Protein AF-A0A9D4RWM7-F1 (afdb_monomer_lite)

pLDDT: mean 70.37, std 20.48, range [33.53, 96.56]

Foldseek 3Di:
DDDDDDDDDDDDPPPVVVVVVVVVVVVVPPPDDDDDDPDDVPPCPVVVVVVVVVVVVVVVVVVVVVVVVPDDPDDDDDDDDDDDPPPPPPPPPPPPDDPDVPPQWDWDWDQDPVQRWIWIWIDPDPAAIEIETEHDDPVLSVQCVDPVSVVVVVVVVVVQPVVWAWDPDCVVDDPVSVVVSHPPDRHHYTYTYGDD

Organism: Dreissena polymorpha (NCBI:txid45954)

Secondary structure (DSSP, 8-state):
--------------THHHHHHHHHHHHGGG-----S--S-TTTHHHHHHHHHHHHHHHHHHHHHHHHTT-------------------------------TT---EEEEEEETTTTEEEEEEESSSSEEEEEEEEPPHHHHHHTTSHHHHHHHHHHHHHHGGGPEEES-GGGS-HHHHHHH---TTSEEEEEEE--

Structure (mmCIF, N/CA/C/O backbone):
data_AF-A0A9D4RWM7-F1
#
_entry.id   AF-A0A9D4RWM7-F1
#
loop_
_atom_site.group_PDB
_atom_site.id
_atom_site.type_symbol
_atom_site.label_atom_id
_atom_site.label_alt_id
_atom_site.label_comp_id
_atom_site.label_asym_id
_atom_site.label_entity_id
_atom_site.label_seq_id
_atom_site.pdbx_PDB_ins_code
_atom_site.Cartn_x
_atom_site.Cartn_y
_atom_site.Cartn_z
_atom_site.occupancy
_atom_site.B_iso_or_equiv
_atom_site.auth_seq_id
_atom_site.auth_comp_id
_atom_site.auth_asym_id
_atom_site.auth_atom_id
_atom_site.pdbx_PDB_model_num
ATOM 1 N N . MET A 1 1 ? 37.045 48.382 33.166 1.00 41.88 1 MET A N 1
ATOM 2 C CA . MET A 1 1 ? 36.429 49.698 32.905 1.00 41.88 1 MET A CA 1
ATOM 3 C C . MET A 1 1 ? 35.966 49.693 31.457 1.00 41.88 1 MET A C 1
ATOM 5 O O . MET A 1 1 ? 36.820 49.734 30.588 1.00 41.88 1 MET A O 1
ATOM 9 N N . LEU A 1 2 ? 34.666 49.481 31.231 1.00 33.81 2 LEU A N 1
ATOM 10 C CA . LEU A 1 2 ? 33.840 49.939 30.100 1.00 33.81 2 LEU A CA 1
ATOM 11 C C . LEU A 1 2 ? 32.552 49.107 30.082 1.00 33.81 2 LEU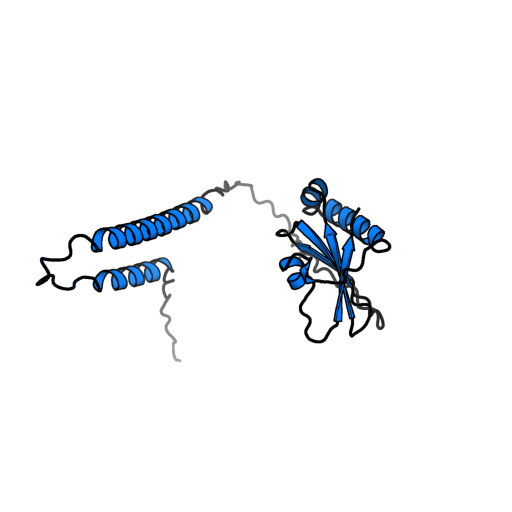 A C 1
ATOM 13 O O . LEU A 1 2 ? 32.573 47.885 29.969 1.00 33.81 2 LEU A O 1
ATOM 17 N N . CYS A 1 3 ? 31.454 49.822 30.305 1.00 37.38 3 CYS A N 1
ATOM 18 C CA . CYS A 1 3 ? 30.082 49.351 30.360 1.00 37.38 3 CYS A CA 1
ATOM 19 C C . CYS A 1 3 ? 29.577 48.959 28.969 1.00 37.38 3 CYS A C 1
ATOM 21 O O . CYS A 1 3 ? 29.880 49.650 27.998 1.00 37.38 3 CYS A O 1
ATOM 23 N N . TRP A 1 4 ? 28.707 47.950 28.893 1.00 33.53 4 TRP A N 1
ATOM 24 C CA . TRP A 1 4 ? 27.801 47.788 27.756 1.00 33.53 4 TRP A CA 1
ATOM 25 C C . TRP A 1 4 ? 26.359 47.945 28.243 1.00 33.53 4 TRP A C 1
ATOM 27 O O . TRP A 1 4 ? 25.884 47.202 29.101 1.00 33.53 4 TRP A O 1
ATOM 37 N N . HIS A 1 5 ? 25.701 48.984 27.730 1.00 40.03 5 HIS A N 1
ATOM 38 C CA . HIS A 1 5 ? 24.287 49.285 27.912 1.00 40.03 5 HIS A CA 1
ATOM 39 C C . HIS A 1 5 ? 23.386 48.253 27.223 1.00 40.03 5 HIS A C 1
ATOM 41 O O . HIS A 1 5 ? 23.705 47.758 26.145 1.00 40.03 5 HIS A O 1
ATOM 47 N N . GLY A 1 6 ? 22.227 47.988 27.831 1.00 39.69 6 GLY A N 1
ATOM 48 C CA . GLY A 1 6 ? 21.116 47.304 27.171 1.00 39.69 6 GLY A CA 1
ATOM 49 C C . GLY A 1 6 ? 20.396 48.176 26.133 1.00 39.69 6 GLY A C 1
ATOM 50 O O . GLY A 1 6 ? 20.891 49.245 25.782 1.00 39.69 6 GLY A O 1
ATOM 51 N N . ILE A 1 7 ? 19.195 47.702 25.745 1.00 44.94 7 ILE A N 1
ATOM 52 C CA . ILE A 1 7 ? 18.134 48.264 24.860 1.00 44.94 7 ILE A CA 1
ATOM 53 C C . ILE A 1 7 ? 17.932 47.393 23.586 1.00 44.94 7 ILE A C 1
ATOM 55 O O . ILE A 1 7 ? 18.913 47.049 22.934 1.00 44.94 7 ILE A O 1
ATOM 59 N N . PRO A 1 8 ? 16.692 47.094 23.128 1.00 48.22 8 PRO A N 1
ATOM 60 C CA . PRO A 1 8 ? 15.532 46.544 23.835 1.00 48.22 8 PRO A CA 1
ATOM 61 C C . PRO A 1 8 ? 14.845 45.418 23.002 1.00 48.22 8 PRO A C 1
ATOM 63 O O . PRO A 1 8 ? 15.295 45.016 21.928 1.00 48.22 8 PRO A O 1
ATOM 66 N N . ALA A 1 9 ? 13.695 44.945 23.481 1.00 47.97 9 ALA A N 1
ATOM 67 C CA . ALA A 1 9 ? 12.765 44.081 22.759 1.00 47.97 9 ALA A CA 1
ATOM 68 C C . ALA A 1 9 ? 12.421 44.591 21.341 1.00 47.97 9 ALA A C 1
ATOM 70 O O . ALA A 1 9 ? 12.077 45.761 21.159 1.00 47.97 9 ALA A O 1
ATOM 71 N N . ARG A 1 10 ? 12.436 43.697 20.341 1.00 41.72 10 ARG A N 1
ATOM 72 C CA . ARG A 1 10 ? 11.776 43.936 19.050 1.00 41.72 10 ARG A CA 1
ATOM 73 C C . ARG A 1 10 ? 10.483 43.144 18.962 1.00 41.72 10 ARG A C 1
ATOM 75 O O . ARG A 1 10 ? 10.444 41.934 19.153 1.00 41.72 10 ARG A O 1
ATOM 82 N N . HIS A 1 11 ? 9.445 43.917 18.677 1.00 43.75 11 HIS A N 1
ATOM 83 C CA . HIS A 1 11 ? 8.067 43.543 18.446 1.00 43.75 11 HIS A CA 1
ATOM 84 C C . HIS A 1 11 ? 7.924 42.348 17.499 1.00 43.75 11 HIS A C 1
ATOM 86 O O . HIS A 1 11 ? 8.428 42.355 16.377 1.00 43.75 11 HIS A O 1
ATOM 92 N N . SER A 1 12 ? 7.166 41.355 17.960 1.00 42.47 12 SER A N 1
ATOM 93 C CA . SER A 1 12 ? 6.549 40.340 17.115 1.00 42.47 12 SER A CA 1
ATOM 94 C C . SER A 1 12 ? 5.575 41.042 16.167 1.00 42.47 12 SER A C 1
ATOM 96 O O . SER A 1 12 ? 4.519 41.523 16.580 1.00 42.47 12 SER A O 1
ATOM 98 N N . VAL A 1 13 ? 5.974 41.165 14.903 1.00 48.75 13 VAL A N 1
ATOM 99 C CA . VAL A 1 13 ? 5.088 41.585 13.818 1.00 48.75 13 VAL A CA 1
ATOM 100 C C . VAL A 1 13 ? 4.113 40.435 13.598 1.00 48.75 13 VAL A C 1
ATOM 102 O O . VAL A 1 13 ? 4.510 39.355 13.158 1.00 48.75 13 VAL A O 1
ATOM 105 N N . ARG A 1 14 ? 2.844 40.634 13.965 1.00 48.88 14 ARG A N 1
ATOM 106 C CA . ARG A 1 14 ? 1.796 39.642 13.719 1.00 48.88 14 ARG A CA 1
ATOM 107 C C . ARG A 1 14 ? 1.595 39.513 12.211 1.00 48.88 14 ARG A C 1
ATOM 109 O O . ARG A 1 14 ? 1.454 40.506 11.504 1.00 48.88 14 ARG A O 1
ATOM 116 N N . HIS A 1 15 ? 1.529 38.275 11.725 1.00 47.50 15 HIS A N 1
ATOM 117 C CA . HIS A 1 15 ? 1.247 37.946 10.322 1.00 47.50 15 HIS A CA 1
ATOM 118 C C . HIS A 1 15 ? -0.037 38.591 9.762 1.00 47.50 15 HIS A C 1
ATOM 120 O O . HIS A 1 15 ? -0.170 38.717 8.548 1.00 47.50 15 HIS A O 1
ATOM 126 N N . SER A 1 16 ? -0.950 39.053 10.621 1.00 47.78 16 SER A N 1
ATOM 127 C CA . SER A 1 16 ? -2.168 39.767 10.231 1.00 47.78 16 SER A CA 1
ATOM 128 C C . SER A 1 16 ? -1.913 41.105 9.526 1.00 47.78 16 SER A C 1
ATOM 130 O O . SER A 1 16 ? -2.701 41.483 8.661 1.00 47.78 16 SER A O 1
ATOM 132 N N . ASP A 1 17 ? -0.810 41.798 9.823 1.00 47.50 17 ASP A N 1
ATOM 133 C CA . ASP A 1 17 ? -0.562 43.140 9.271 1.00 47.50 17 ASP A CA 1
ATOM 134 C C . ASP A 1 17 ? -0.006 43.093 7.835 1.00 47.50 17 ASP A C 1
ATOM 136 O O . ASP A 1 17 ? -0.231 44.005 7.039 1.00 47.50 17 ASP A O 1
ATOM 140 N N . LEU A 1 18 ? 0.652 41.989 7.456 1.00 53.84 18 LEU A N 1
ATOM 141 C CA . LEU A 1 18 ? 1.158 41.772 6.094 1.00 53.84 18 LEU A CA 1
ATOM 142 C C . LEU A 1 18 ? 0.036 41.471 5.088 1.00 53.84 18 LEU A C 1
ATOM 144 O O . LEU A 1 18 ? 0.123 41.881 3.930 1.00 53.84 18 LEU A O 1
ATOM 148 N N . VAL A 1 19 ? -1.040 40.809 5.525 1.00 54.38 19 VAL A N 1
ATOM 149 C CA . VAL A 1 19 ? -2.178 40.468 4.652 1.00 54.38 19 VAL A CA 1
ATOM 150 C C . VAL A 1 19 ? -3.010 41.711 4.318 1.00 54.38 19 VAL A C 1
ATOM 152 O O . VAL A 1 19 ? -3.427 41.881 3.170 1.00 54.38 19 VAL A O 1
ATOM 155 N N . LEU A 1 20 ? -3.181 42.636 5.272 1.00 52.69 20 LEU A N 1
ATOM 156 C CA . LEU A 1 20 ? -3.899 43.892 5.023 1.00 52.69 20 LEU A CA 1
ATOM 157 C C . LEU A 1 20 ? -3.151 44.808 4.037 1.00 52.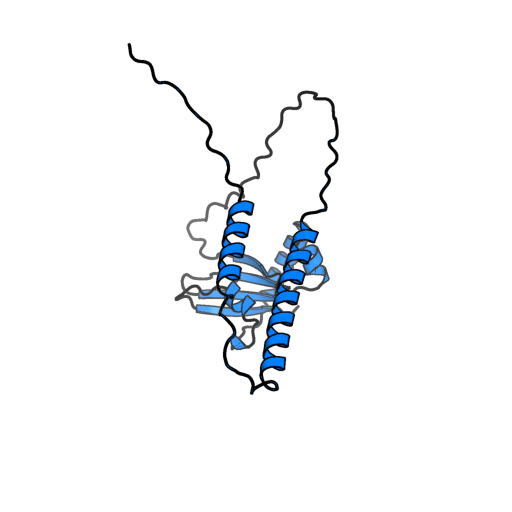69 20 LEU A C 1
ATOM 159 O O . LEU A 1 20 ? -3.778 45.471 3.209 1.00 52.69 20 LEU A O 1
ATOM 163 N N . TYR A 1 21 ? -1.815 44.816 4.084 1.00 51.59 21 TYR A N 1
ATOM 164 C CA . TYR A 1 21 ? -0.997 45.654 3.201 1.00 51.59 21 TYR A CA 1
ATOM 165 C C . TYR A 1 21 ? -1.006 45.165 1.743 1.00 51.59 21 TYR A C 1
ATOM 167 O O . TYR A 1 21 ? -0.971 45.977 0.814 1.00 51.59 21 TYR A O 1
ATOM 175 N N . ALA A 1 22 ? -1.113 43.850 1.522 1.00 53.91 22 ALA A N 1
ATOM 176 C CA . ALA A 1 22 ? -1.255 43.281 0.182 1.00 53.91 22 ALA A CA 1
ATOM 177 C C . ALA A 1 22 ? -2.634 43.592 -0.433 1.00 53.91 22 ALA A C 1
ATOM 179 O O . ALA A 1 22 ? -2.716 43.946 -1.610 1.00 53.91 22 ALA A O 1
ATOM 180 N N . TYR A 1 23 ? -3.704 43.557 0.370 1.00 49.59 23 TYR A N 1
ATOM 181 C CA . TYR A 1 23 ? -5.066 43.854 -0.095 1.00 49.59 23 TYR A CA 1
ATOM 182 C C . TYR A 1 23 ? -5.245 45.313 -0.547 1.00 49.59 23 TYR A C 1
ATOM 184 O O . TYR A 1 23 ? -5.891 45.574 -1.564 1.00 49.59 23 TYR A O 1
ATOM 192 N N . PHE A 1 24 ? -4.623 46.272 0.146 1.00 50.31 24 PHE A N 1
ATOM 193 C CA . PHE A 1 24 ? -4.737 47.690 -0.217 1.00 50.31 24 PHE A CA 1
ATOM 194 C C . PHE A 1 24 ? -4.020 48.054 -1.527 1.00 50.31 24 PHE A C 1
ATOM 196 O O . PHE A 1 24 ? -4.441 48.988 -2.210 1.00 50.31 24 PHE A O 1
ATOM 203 N N . ARG A 1 25 ? -2.978 47.313 -1.937 1.00 49.59 25 ARG A N 1
ATOM 204 C CA . ARG A 1 25 ? -2.305 47.574 -3.222 1.00 49.59 25 ARG A CA 1
ATOM 205 C C . ARG A 1 25 ? -3.089 47.083 -4.438 1.00 49.59 25 ARG A C 1
ATOM 207 O O . ARG A 1 25 ? -2.993 47.722 -5.482 1.00 49.59 25 ARG A O 1
ATOM 214 N N . VAL A 1 26 ? -3.880 46.016 -4.317 1.00 51.59 26 VAL A N 1
ATOM 215 C CA . VAL A 1 26 ? -4.673 45.487 -5.446 1.00 51.59 26 VAL A CA 1
ATOM 216 C C . VAL A 1 26 ? -5.872 46.392 -5.764 1.00 51.59 26 VAL A C 1
ATOM 218 O O . VAL A 1 26 ? -6.214 46.584 -6.931 1.00 51.59 26 VAL A O 1
ATOM 221 N N . LEU A 1 27 ? -6.452 47.047 -4.753 1.00 48.44 27 LEU A N 1
ATOM 222 C CA . LEU A 1 27 ? -7.586 47.961 -4.942 1.00 48.44 27 LEU A CA 1
ATOM 223 C C . LEU A 1 27 ? -7.203 49.324 -5.553 1.00 48.44 27 LEU A C 1
ATOM 225 O O . LEU A 1 27 ? -8.068 50.006 -6.094 1.00 48.44 27 LEU A O 1
ATOM 229 N N . SER A 1 28 ? -5.923 49.713 -5.540 1.00 46.59 28 SER A N 1
ATOM 230 C CA . SER A 1 28 ? -5.476 51.014 -6.074 1.00 46.59 28 SER A CA 1
ATOM 231 C C . SER A 1 28 ? -5.248 51.026 -7.600 1.00 46.59 28 SER A C 1
ATOM 233 O O . SER A 1 28 ? -5.071 52.084 -8.198 1.00 46.59 28 SER A O 1
ATOM 235 N N . TRP A 1 29 ? -5.288 49.866 -8.268 1.00 46.72 29 TRP A N 1
ATOM 236 C CA . TRP A 1 29 ? -5.075 49.767 -9.724 1.00 46.72 29 TRP A CA 1
ATOM 237 C C . TRP A 1 29 ? -6.340 49.928 -10.586 1.00 46.72 29 TRP A C 1
ATOM 239 O O . TRP A 1 29 ? -6.236 49.949 -11.808 1.00 46.72 29 TRP A O 1
ATOM 249 N N . HIS A 1 30 ? -7.527 50.082 -9.988 1.00 48.28 30 HIS A N 1
ATOM 250 C CA . HIS A 1 30 ? -8.797 50.129 -10.734 1.00 48.28 30 HIS A CA 1
ATOM 251 C C . HIS A 1 30 ? -9.364 51.536 -10.986 1.00 48.28 30 HIS A C 1
ATOM 253 O O . HIS A 1 30 ? -10.459 51.672 -11.528 1.00 48.28 30 HIS A O 1
ATOM 259 N N . SER A 1 31 ? -8.617 52.598 -10.683 1.00 49.44 31 SER A N 1
ATOM 260 C CA . SER A 1 31 ? -9.042 53.975 -10.970 1.00 49.44 31 SER A CA 1
ATOM 261 C C . SER A 1 31 ? -8.545 54.445 -12.342 1.00 49.44 31 SER A C 1
ATOM 263 O O . SER A 1 31 ? -7.768 55.393 -12.440 1.00 49.44 31 SER A O 1
ATOM 265 N N . ILE A 1 32 ? -8.979 53.777 -13.416 1.00 52.44 32 ILE A N 1
ATOM 266 C CA . ILE A 1 32 ? -8.817 54.292 -14.784 1.00 52.44 32 ILE A CA 1
ATOM 267 C C . ILE A 1 32 ? -9.949 55.304 -15.035 1.00 52.44 32 ILE A C 1
ATOM 269 O O . ILE A 1 32 ? -11.120 54.955 -14.869 1.00 52.44 32 ILE A O 1
ATOM 273 N N . PRO A 1 33 ? -9.652 56.561 -15.412 1.00 50.88 33 PRO A N 1
ATOM 274 C CA . PRO A 1 33 ? -10.682 57.561 -15.652 1.00 50.88 33 PRO A CA 1
ATOM 275 C C . PRO A 1 33 ? -11.535 57.190 -16.871 1.00 50.88 33 PRO A C 1
ATOM 277 O O . PRO A 1 33 ? -11.062 57.125 -18.004 1.00 50.88 33 PRO A O 1
ATOM 280 N N . ILE A 1 34 ? -12.826 56.991 -16.612 1.00 54.44 34 ILE A N 1
ATOM 281 C CA . ILE A 1 34 ? -13.877 56.752 -17.599 1.00 54.44 34 ILE A CA 1
ATOM 282 C C . ILE A 1 34 ? -14.104 58.044 -18.389 1.00 54.44 34 ILE A C 1
ATOM 284 O O . ILE A 1 34 ? -14.873 58.914 -17.980 1.00 54.44 34 ILE A O 1
ATOM 288 N N . ARG A 1 35 ? -13.451 58.181 -19.543 1.00 54.41 35 ARG A N 1
ATOM 289 C CA . ARG A 1 35 ? -13.952 59.012 -20.644 1.00 54.41 35 ARG A CA 1
ATOM 290 C C . ARG A 1 35 ? -13.734 58.268 -21.953 1.00 54.41 35 ARG A C 1
ATOM 292 O O . ARG A 1 35 ? -12.620 57.871 -22.254 1.00 54.41 35 ARG A O 1
ATOM 299 N N . HIS A 1 36 ? -14.824 58.155 -22.711 1.00 52.62 36 HIS A N 1
ATOM 300 C CA . HIS A 1 36 ? -14.973 57.503 -24.016 1.00 52.62 36 HIS A CA 1
ATOM 301 C C . HIS A 1 36 ? -15.132 55.980 -24.016 1.00 52.62 36 HIS A C 1
ATOM 303 O O . HIS A 1 36 ? -14.177 55.256 -24.244 1.00 52.62 36 HIS A O 1
ATOM 309 N N . ALA A 1 37 ? -16.381 55.519 -23.888 1.00 47.22 37 ALA A N 1
ATOM 310 C CA . ALA A 1 37 ? -16.933 54.466 -24.754 1.00 47.22 37 ALA A CA 1
ATOM 311 C C . ALA A 1 37 ? -18.437 54.279 -24.481 1.00 47.22 37 ALA A C 1
ATOM 313 O O . ALA A 1 37 ? -18.875 53.308 -23.870 1.00 47.22 37 ALA A O 1
ATOM 314 N N . VAL A 1 38 ? -19.258 55.224 -24.950 1.00 56.72 38 VAL A N 1
ATOM 315 C CA . VAL A 1 38 ? -20.698 54.990 -25.143 1.00 56.72 38 VAL A CA 1
ATOM 316 C C . VAL A 1 38 ? -20.850 54.217 -26.451 1.00 56.72 38 VAL A C 1
ATOM 318 O O . VAL A 1 38 ? -20.958 54.827 -27.510 1.00 56.72 38 VAL A O 1
ATOM 321 N N . ARG A 1 39 ? -20.744 52.888 -26.374 1.00 56.03 39 ARG A N 1
ATOM 322 C CA . ARG A 1 39 ? -21.236 51.861 -27.320 1.00 56.03 39 ARG A CA 1
ATOM 323 C C . ARG A 1 39 ? -20.457 50.590 -27.031 1.00 56.03 39 ARG A C 1
ATOM 325 O O . ARG A 1 39 ? -19.361 50.469 -27.539 1.00 56.03 39 ARG A O 1
ATOM 332 N N . HIS A 1 40 ? -20.984 49.715 -26.182 1.00 50.12 40 HIS A N 1
ATOM 333 C CA . HIS A 1 40 ? -20.737 48.260 -26.145 1.00 50.12 40 HIS A CA 1
ATOM 334 C C . HIS A 1 40 ? -21.436 47.692 -24.893 1.00 50.12 40 HIS A C 1
ATOM 336 O O . HIS A 1 40 ? -20.834 47.003 -24.089 1.00 50.12 40 HIS A O 1
ATOM 342 N N . SER A 1 41 ? -22.711 48.017 -24.660 1.00 49.81 41 SER A N 1
ATOM 343 C CA . SER A 1 41 ? -23.421 47.676 -23.412 1.00 49.81 41 SER A CA 1
ATOM 344 C C . SER A 1 41 ? -23.888 46.217 -23.295 1.00 49.81 41 SER A C 1
ATOM 346 O O . SER A 1 41 ? -24.456 45.865 -22.270 1.00 49.81 41 SER A O 1
ATOM 348 N N . GLU A 1 42 ? -23.640 45.358 -24.287 1.00 54.09 42 GLU A N 1
ATOM 349 C CA . GLU A 1 42 ? -24.160 43.976 -24.287 1.00 54.09 42 GLU A CA 1
ATOM 350 C C . GLU A 1 42 ? -23.095 42.898 -24.032 1.00 54.09 42 GLU A C 1
ATOM 352 O O . GLU A 1 42 ? -23.439 41.782 -23.668 1.00 54.09 42 GLU A O 1
ATOM 357 N N . LEU A 1 43 ? -21.799 43.224 -24.126 1.00 54.75 43 LEU A N 1
ATOM 358 C CA . LEU A 1 43 ? -20.708 42.258 -23.896 1.00 54.75 43 LEU A CA 1
ATOM 359 C C . LEU A 1 43 ? -20.098 42.327 -22.490 1.00 54.75 43 LEU A C 1
ATOM 361 O O . LEU A 1 43 ? -19.399 41.406 -22.079 1.00 54.75 43 LEU A O 1
ATOM 365 N N . PHE A 1 44 ? -20.365 43.387 -21.723 1.00 52.84 44 PHE A N 1
ATOM 366 C CA . PHE A 1 44 ? -19.795 43.528 -20.378 1.00 52.84 44 PHE A CA 1
ATOM 367 C C . PHE A 1 44 ? -20.577 42.776 -19.293 1.00 52.84 44 PHE A C 1
ATOM 369 O O . PHE A 1 44 ? -19.998 42.460 -18.258 1.00 52.84 44 PHE A O 1
ATOM 376 N N . GLY A 1 45 ? -21.854 42.441 -19.514 1.00 54.31 45 GLY A N 1
ATOM 377 C CA . GLY A 1 45 ? -22.689 41.768 -18.507 1.00 54.31 45 GLY A CA 1
ATOM 378 C C . GLY A 1 45 ? -22.145 40.404 -18.061 1.00 54.31 45 GLY A C 1
ATOM 379 O O . GLY A 1 45 ? -22.161 40.091 -16.871 1.00 54.31 45 GLY A O 1
ATOM 380 N N . GLU A 1 46 ? -21.584 39.632 -18.993 1.00 54.53 46 GLU A N 1
ATOM 381 C CA . GLU A 1 46 ? -21.032 38.299 -18.713 1.00 54.53 46 GLU A CA 1
ATOM 382 C C . GLU A 1 46 ? -19.752 38.370 -17.861 1.00 54.53 46 GLU A C 1
ATOM 384 O O . GLU A 1 46 ? -19.572 37.592 -16.922 1.00 54.53 46 GLU A O 1
ATOM 389 N N . PHE A 1 47 ? -18.892 39.365 -18.111 1.00 58.22 47 PHE A N 1
ATOM 390 C CA . PHE A 1 47 ? -17.653 39.548 -17.349 1.00 58.22 47 PHE A CA 1
ATOM 391 C C . PHE A 1 47 ? -17.912 39.998 -15.908 1.00 58.22 47 PHE A C 1
ATOM 393 O O . PHE A 1 47 ? -17.238 39.531 -14.989 1.00 58.22 47 PHE A O 1
ATOM 400 N N . TYR A 1 48 ? -18.914 40.851 -15.682 1.00 61.91 48 TYR A N 1
ATOM 401 C CA . TYR A 1 48 ? -19.286 41.262 -14.326 1.00 61.91 48 TYR A CA 1
ATOM 402 C C . TYR A 1 48 ? -19.849 40.099 -13.498 1.00 61.91 48 TYR A C 1
ATOM 404 O O . TYR A 1 48 ? -19.569 40.018 -12.300 1.00 61.91 48 TYR A O 1
ATOM 412 N N . SER A 1 49 ? -20.576 39.169 -14.127 1.00 67.75 49 SER A N 1
ATOM 413 C CA . SER A 1 49 ? -21.090 37.975 -13.446 1.00 67.75 49 SER A CA 1
ATOM 414 C C . SER A 1 49 ? -19.958 37.051 -12.985 1.00 67.75 49 SER A C 1
ATOM 416 O O . SER A 1 49 ? -19.910 36.663 -11.817 1.00 67.75 49 SER A O 1
ATOM 418 N N . ALA A 1 50 ? -18.979 36.778 -13.853 1.00 72.75 50 ALA A N 1
ATOM 419 C CA . ALA A 1 50 ? -17.850 35.908 -13.521 1.00 72.75 50 ALA A CA 1
ATOM 420 C C . ALA A 1 50 ? -16.989 36.457 -12.366 1.00 72.75 50 ALA A C 1
ATOM 422 O O . ALA A 1 50 ? -16.587 35.705 -11.474 1.00 72.75 50 ALA A O 1
ATOM 423 N N . VAL A 1 51 ? -16.746 37.773 -12.340 1.00 74.56 51 VAL A N 1
ATOM 424 C CA . VAL A 1 51 ? -15.979 38.422 -11.263 1.00 74.56 51 VAL A CA 1
ATOM 425 C C . VAL A 1 51 ? -16.747 38.385 -9.937 1.00 74.56 51 VAL A C 1
ATOM 427 O O . VAL A 1 51 ? -16.155 38.095 -8.898 1.00 74.56 51 VAL A O 1
ATOM 430 N N . ALA A 1 52 ? -18.067 38.594 -9.960 1.00 73.81 52 ALA A N 1
ATOM 431 C CA . ALA A 1 52 ? -18.903 38.493 -8.764 1.00 73.81 52 ALA A CA 1
ATOM 432 C C . ALA A 1 52 ? -18.942 37.062 -8.194 1.00 73.81 52 ALA A C 1
ATOM 434 O O . ALA A 1 52 ? -18.846 36.884 -6.978 1.00 73.81 52 ALA A O 1
ATOM 435 N N . ILE A 1 53 ? -19.019 36.043 -9.061 1.00 77.38 53 ILE A N 1
ATOM 436 C CA . ILE A 1 53 ? -19.009 34.627 -8.661 1.00 77.38 53 ILE A CA 1
ATOM 437 C C . ILE A 1 53 ? -17.666 34.256 -8.020 1.00 77.38 53 ILE A C 1
ATOM 439 O O . ILE A 1 53 ? -17.647 33.674 -6.936 1.00 77.38 53 ILE A O 1
ATOM 443 N N . MET A 1 54 ? -16.541 34.645 -8.629 1.00 79.81 54 MET A N 1
ATOM 444 C CA . MET A 1 54 ? -15.211 34.385 -8.062 1.00 79.81 54 MET A CA 1
ATOM 445 C C . MET A 1 54 ? -15.016 35.059 -6.699 1.00 79.81 54 MET A C 1
ATOM 447 O O . MET A 1 54 ? -14.530 34.424 -5.762 1.00 79.81 54 MET A O 1
ATOM 451 N N . GLN A 1 55 ? -15.458 36.311 -6.548 1.00 77.06 55 GLN A N 1
ATOM 452 C CA . GLN A 1 55 ? -15.388 37.027 -5.272 1.00 77.06 55 GLN A CA 1
ATOM 453 C C . GLN A 1 55 ? -16.210 36.317 -4.181 1.00 77.06 55 GLN A C 1
ATOM 455 O O . GLN A 1 55 ? -15.733 36.152 -3.057 1.00 77.06 55 GLN A O 1
ATOM 460 N N . ALA A 1 56 ? -17.425 35.863 -4.509 1.00 80.06 56 ALA A N 1
ATOM 461 C CA . ALA A 1 56 ? -18.297 35.156 -3.573 1.00 80.06 56 ALA A CA 1
ATOM 462 C C . ALA A 1 56 ? -17.696 33.812 -3.120 1.00 80.06 56 ALA A C 1
ATOM 464 O O . ALA A 1 56 ? -17.729 33.501 -1.928 1.00 80.06 56 ALA A O 1
ATOM 465 N N . ILE A 1 57 ? -17.083 33.054 -4.037 1.00 82.94 57 ILE A N 1
ATOM 466 C CA . ILE A 1 57 ? -16.408 31.784 -3.724 1.00 82.94 57 ILE A CA 1
ATOM 467 C C . ILE A 1 57 ? -15.226 32.015 -2.773 1.00 82.94 57 ILE A C 1
ATOM 469 O O . ILE A 1 57 ? -15.097 31.306 -1.773 1.00 82.94 57 ILE A O 1
ATOM 473 N N . CYS A 1 58 ? -14.393 33.031 -3.024 1.00 78.75 58 CYS A N 1
ATOM 474 C CA . CYS A 1 58 ? -13.259 33.349 -2.152 1.00 78.75 58 CYS A CA 1
ATOM 475 C C . CYS A 1 58 ? -13.699 33.718 -0.726 1.00 78.75 58 CYS A C 1
ATOM 477 O O . CYS A 1 58 ? -13.089 33.257 0.241 1.00 78.75 58 CYS A O 1
ATOM 479 N N . VAL A 1 59 ? -14.771 34.507 -0.580 1.00 77.25 59 VAL A N 1
ATOM 480 C CA . VAL A 1 59 ? -15.322 34.863 0.740 1.00 77.25 59 VAL A CA 1
ATOM 481 C C . VAL A 1 59 ? -15.894 33.631 1.446 1.00 77.25 59 VAL A C 1
ATOM 483 O O . VAL A 1 59 ? -15.652 33.445 2.637 1.00 77.25 59 VAL A O 1
ATOM 486 N N . PHE A 1 60 ? -16.596 32.756 0.724 1.00 77.12 60 PHE A N 1
ATOM 487 C CA . PHE A 1 60 ? -17.196 31.553 1.303 1.00 77.12 60 PHE A CA 1
ATOM 488 C C . PHE A 1 60 ? -16.140 30.572 1.843 1.00 77.12 60 PHE A C 1
ATOM 490 O O . PHE A 1 60 ? -16.266 30.086 2.968 1.00 77.12 60 PHE A O 1
ATOM 497 N N . ILE A 1 61 ? -15.051 30.347 1.098 1.00 75.31 61 ILE A N 1
ATOM 498 C CA . ILE A 1 61 ? -13.933 29.495 1.543 1.00 75.31 61 ILE A CA 1
ATOM 499 C C . ILE A 1 61 ? -13.254 30.083 2.794 1.00 75.31 61 ILE A C 1
ATOM 501 O O . ILE A 1 61 ? -12.940 29.343 3.729 1.00 75.31 61 ILE A O 1
ATOM 505 N N . ALA A 1 62 ? -13.072 31.407 2.856 1.00 69.88 62 ALA A N 1
ATOM 506 C CA . ALA A 1 62 ? -12.466 32.069 4.013 1.00 69.88 62 ALA A CA 1
ATOM 507 C C . ALA A 1 62 ? -13.313 31.929 5.295 1.00 69.88 62 ALA A C 1
ATOM 509 O O . ALA A 1 62 ? -12.761 31.731 6.378 1.00 69.88 62 ALA A O 1
ATOM 510 N N . VAL A 1 63 ? -14.645 31.977 5.182 1.00 69.31 63 VAL A N 1
ATOM 511 C CA . VAL A 1 63 ? -15.553 31.789 6.328 1.00 69.31 63 VAL A CA 1
ATOM 512 C C . VAL A 1 63 ? -15.499 30.350 6.853 1.00 69.31 63 VAL A C 1
ATOM 514 O O . VAL A 1 63 ? -15.400 30.154 8.064 1.00 69.31 63 VAL A O 1
ATOM 517 N N . ILE A 1 64 ? -15.475 29.339 5.975 1.00 67.69 64 ILE A N 1
ATOM 518 C CA . ILE A 1 64 ? -15.370 27.927 6.395 1.00 67.69 64 ILE A CA 1
ATOM 519 C C . ILE A 1 64 ? -14.054 27.666 7.141 1.00 67.69 64 ILE A C 1
ATOM 521 O O . ILE A 1 64 ? -14.050 26.966 8.157 1.00 67.69 64 ILE A O 1
ATOM 525 N N . ALA A 1 65 ? -12.945 28.255 6.686 1.00 59.19 65 ALA A N 1
ATOM 526 C CA . ALA A 1 65 ? -11.655 28.128 7.361 1.00 59.19 65 ALA A CA 1
ATOM 527 C C . ALA A 1 65 ? -11.665 28.745 8.775 1.00 59.19 65 ALA A C 1
ATOM 529 O O . ALA A 1 65 ? -11.076 28.180 9.696 1.00 59.19 65 ALA A O 1
ATOM 530 N N . ALA A 1 66 ? -12.381 29.856 8.981 1.00 58.72 66 ALA A N 1
ATOM 531 C CA . ALA A 1 66 ? -12.502 30.498 10.291 1.00 58.72 66 ALA A CA 1
ATOM 532 C C . ALA A 1 66 ? -13.377 29.704 11.283 1.00 58.72 66 ALA A C 1
ATOM 534 O O . ALA A 1 66 ? -13.121 29.737 12.488 1.00 58.72 66 ALA A O 1
ATOM 535 N N . CYS A 1 67 ? -14.369 28.944 10.805 1.00 57.06 67 CYS A N 1
ATOM 536 C CA . CYS A 1 67 ? -15.243 28.139 11.666 1.00 57.06 67 CYS A CA 1
ATOM 537 C C . CYS A 1 67 ? -14.548 26.927 12.319 1.00 57.06 67 CYS A C 1
ATOM 539 O O . CYS A 1 67 ? -15.027 26.448 13.344 1.00 57.06 67 CYS A O 1
ATOM 541 N N . HIS A 1 68 ? -13.406 26.460 11.803 1.00 55.22 68 HIS A N 1
ATOM 542 C CA . HIS A 1 68 ? -12.695 25.294 12.354 1.00 55.22 68 HIS A CA 1
ATOM 543 C C . HIS A 1 68 ? -11.695 25.629 13.478 1.00 55.22 68 HIS A C 1
ATOM 545 O O . HIS A 1 68 ? -11.137 24.724 14.091 1.00 55.22 68 HIS A O 1
ATOM 551 N N . ALA A 1 69 ? -11.486 26.910 13.802 1.00 50.34 69 ALA A N 1
ATOM 552 C CA . ALA A 1 69 ? -10.573 27.337 14.870 1.00 50.34 69 ALA A CA 1
ATOM 553 C C . ALA A 1 69 ? -11.256 27.532 16.247 1.00 50.34 69 ALA A C 1
ATOM 555 O O . ALA A 1 69 ? -10.629 28.022 17.184 1.00 50.34 69 ALA A O 1
ATOM 556 N N . GLY A 1 70 ? -12.547 27.196 16.377 1.00 50.69 70 GLY A N 1
ATOM 557 C CA . GLY A 1 70 ? -13.417 27.722 17.435 1.00 50.69 70 GLY A CA 1
ATOM 558 C C . GLY A 1 70 ? -13.943 26.757 18.502 1.00 50.69 70 GLY A C 1
ATOM 559 O O . GLY A 1 70 ? -14.837 27.164 19.238 1.00 50.69 70 GLY A O 1
ATOM 560 N N . THR A 1 71 ? -13.462 25.514 18.630 1.00 51.47 71 THR A N 1
ATOM 561 C CA . THR A 1 71 ? -14.027 24.573 19.625 1.00 51.47 71 THR A CA 1
ATOM 562 C C . THR A 1 71 ? -12.986 23.723 20.349 1.00 51.47 71 THR A C 1
ATOM 564 O O . THR A 1 71 ? -13.006 22.502 20.254 1.00 51.47 71 THR A O 1
ATOM 567 N N . THR A 1 72 ? -12.120 24.345 21.149 1.00 54.44 72 THR A N 1
ATOM 568 C CA . THR A 1 72 ? -11.486 23.659 22.293 1.00 54.44 72 THR A CA 1
ATOM 569 C C . THR A 1 72 ? -11.352 24.621 23.473 1.00 54.44 72 THR A C 1
ATOM 571 O O . THR A 1 72 ? -10.269 25.107 23.799 1.00 54.44 72 THR A O 1
ATOM 574 N N . THR A 1 73 ? -12.468 24.937 24.127 1.00 49.31 73 THR A N 1
ATOM 575 C CA . THR A 1 73 ? -12.451 25.624 25.425 1.00 49.31 73 THR A CA 1
ATOM 576 C C . THR A 1 73 ? -12.114 24.596 26.508 1.00 49.31 73 THR A C 1
ATOM 578 O O . THR A 1 73 ? -13.000 24.008 27.124 1.00 49.31 73 THR A O 1
ATOM 581 N N . HIS A 1 74 ? -10.826 24.327 26.733 1.00 50.31 74 HIS A N 1
ATOM 582 C CA . HIS A 1 74 ? -10.407 23.547 27.897 1.00 50.31 74 HIS A CA 1
ATOM 583 C C . HIS A 1 74 ? -10.621 24.382 29.169 1.00 50.31 74 HIS A C 1
ATOM 585 O O . HIS A 1 74 ? -10.000 25.426 29.364 1.00 50.31 74 HIS A O 1
ATOM 591 N N . ARG A 1 75 ? -11.520 23.914 30.042 1.00 48.84 75 ARG A N 1
ATOM 592 C CA . ARG A 1 75 ? -11.660 24.389 31.427 1.00 48.84 75 ARG A CA 1
ATOM 593 C C . ARG A 1 75 ? -10.315 24.237 32.158 1.00 48.84 75 ARG A C 1
ATOM 595 O O . ARG A 1 75 ? -9.764 23.136 32.131 1.00 48.84 75 ARG A O 1
ATOM 602 N N . PRO A 1 76 ? -9.814 25.254 32.881 1.00 44.69 76 PRO A N 1
ATOM 603 C CA . PRO A 1 76 ? -8.723 25.044 33.820 1.00 44.69 76 PRO A CA 1
ATOM 604 C C . PRO A 1 76 ? -9.266 24.307 35.049 1.00 44.69 76 PRO A C 1
ATOM 606 O O . PRO A 1 76 ? -10.018 24.860 35.852 1.00 44.69 76 PRO A O 1
ATOM 609 N N . HIS A 1 77 ? -8.904 23.032 35.179 1.00 47.38 77 HIS A N 1
ATOM 610 C CA . HIS A 1 77 ? -9.070 22.289 36.421 1.00 47.38 77 HIS A CA 1
ATOM 611 C C . HIS A 1 77 ? -8.059 22.850 37.428 1.00 47.38 77 HIS A C 1
ATOM 613 O O . HIS A 1 77 ? -6.852 22.666 37.275 1.00 47.38 77 HIS A O 1
ATOM 619 N N . VAL A 1 78 ? -8.542 23.573 38.439 1.00 56.00 78 VAL A N 1
ATOM 620 C CA . VAL A 1 78 ? -7.748 23.869 39.634 1.00 56.00 78 VAL A CA 1
ATOM 621 C C . VAL A 1 78 ? -7.643 22.561 40.405 1.00 56.00 78 VAL A C 1
ATOM 623 O O . VAL A 1 78 ? -8.636 22.071 40.939 1.00 56.00 78 VAL A O 1
ATOM 626 N N . THR A 1 79 ? -6.447 21.986 40.432 1.00 50.38 79 THR A N 1
ATOM 627 C CA . THR A 1 79 ? -6.142 20.812 41.246 1.00 50.38 79 THR A CA 1
ATOM 628 C C . THR A 1 79 ? -4.909 21.144 42.065 1.00 50.38 79 THR A C 1
ATOM 630 O O . THR A 1 79 ? -3.892 21.573 41.524 1.00 50.38 79 THR A O 1
ATOM 633 N N . HIS A 1 80 ? -5.042 21.019 43.382 1.00 48.72 80 HIS A N 1
ATOM 634 C CA . HIS A 1 80 ? -3.988 21.300 44.342 1.00 48.72 80 HIS A CA 1
ATOM 635 C C . HIS A 1 80 ? -2.721 20.501 44.025 1.00 48.72 80 HIS A C 1
ATOM 637 O O . HIS A 1 80 ? -2.750 19.284 43.856 1.00 48.72 80 HIS A O 1
ATOM 643 N N . THR A 1 81 ? -1.606 21.222 43.973 1.00 51.44 81 THR A N 1
ATOM 644 C CA . THR A 1 81 ? -0.253 20.696 43.835 1.00 51.44 81 THR A CA 1
ATOM 645 C C . THR A 1 81 ? 0.128 19.893 45.077 1.00 51.44 81 THR A C 1
ATOM 647 O O . THR A 1 81 ? 0.491 20.455 46.107 1.00 51.44 81 THR A O 1
ATOM 650 N N . THR A 1 82 ? 0.101 18.570 44.970 1.00 54.22 82 THR A N 1
ATOM 651 C CA . THR A 1 82 ? 0.996 17.691 45.731 1.00 54.22 82 THR A CA 1
ATOM 652 C C . THR A 1 82 ? 2.104 17.245 44.789 1.00 54.22 82 THR A C 1
ATOM 654 O O . THR A 1 82 ? 1.820 16.823 43.670 1.00 54.22 82 THR A O 1
ATOM 657 N N . HIS A 1 83 ? 3.360 17.382 45.219 1.00 49.75 83 HIS A N 1
ATOM 658 C CA . HIS A 1 83 ? 4.557 17.035 44.453 1.00 49.75 83 HIS A CA 1
ATOM 659 C C . HIS A 1 83 ? 4.570 15.547 44.070 1.00 49.75 83 HIS A C 1
ATOM 661 O O . HIS A 1 83 ? 5.128 14.714 44.780 1.00 49.75 83 HIS A O 1
ATOM 667 N N . ALA A 1 84 ? 3.961 15.211 42.936 1.00 46.69 84 ALA A N 1
ATOM 668 C CA . ALA A 1 84 ? 4.220 13.965 42.241 1.00 46.69 84 ALA A CA 1
ATOM 669 C C . ALA A 1 84 ? 5.430 14.198 41.334 1.00 46.69 84 ALA A C 1
ATOM 671 O O . ALA A 1 84 ? 5.430 15.117 40.512 1.00 46.69 84 ALA A O 1
ATOM 672 N N . HIS A 1 85 ? 6.473 13.386 41.508 1.00 43.22 85 HIS A N 1
ATOM 673 C CA . HIS A 1 85 ? 7.550 13.257 40.535 1.00 43.22 85 HIS A CA 1
ATOM 674 C C . HIS A 1 85 ? 6.923 13.058 39.150 1.00 43.22 85 HIS A C 1
ATOM 676 O O . HIS A 1 85 ? 6.327 12.017 38.884 1.00 43.22 85 HIS A O 1
ATOM 682 N N . VAL A 1 86 ? 7.038 14.062 38.279 1.00 45.41 86 VAL A N 1
ATOM 683 C CA . VAL A 1 86 ? 6.708 13.929 36.862 1.00 45.41 86 VAL A CA 1
ATOM 684 C C . VAL A 1 86 ? 7.718 12.946 36.290 1.00 45.41 86 VAL A C 1
ATOM 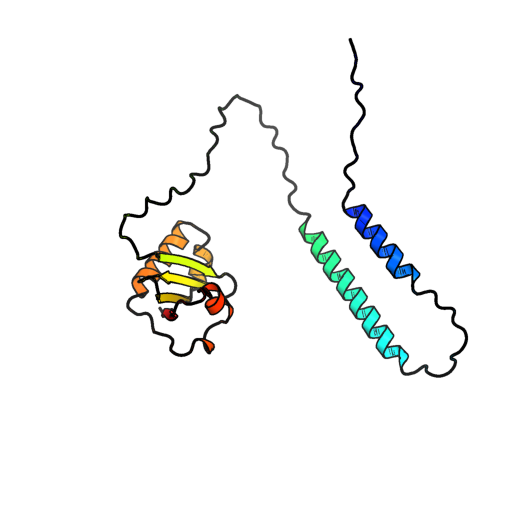686 O O . VAL A 1 86 ? 8.859 13.293 35.989 1.00 45.41 86 VAL A O 1
ATOM 689 N N . THR A 1 87 ? 7.322 11.681 36.211 1.00 49.97 87 THR A N 1
ATOM 690 C CA . THR A 1 87 ? 8.000 10.703 35.376 1.00 49.97 87 THR A CA 1
ATOM 691 C C . THR A 1 87 ? 7.750 11.167 33.952 1.00 49.97 87 THR A C 1
ATOM 693 O O . THR A 1 87 ? 6.643 11.035 33.437 1.00 49.97 87 THR A O 1
ATOM 696 N N . HIS A 1 88 ? 8.749 11.793 33.334 1.00 47.91 88 HIS A N 1
ATOM 697 C CA . HIS A 1 88 ? 8.740 11.986 31.894 1.00 47.91 88 HIS A CA 1
ATOM 698 C C . HIS A 1 88 ? 8.560 10.602 31.271 1.00 47.91 88 HIS A C 1
ATOM 700 O O . HIS A 1 88 ? 9.469 9.776 31.316 1.00 47.91 88 HIS A O 1
ATOM 706 N N . THR A 1 89 ? 7.371 10.321 30.740 1.00 50.75 89 THR A N 1
ATOM 707 C CA . THR A 1 89 ? 7.181 9.204 29.825 1.00 50.75 89 THR A CA 1
ATOM 708 C C . THR A 1 89 ? 7.876 9.629 28.543 1.00 50.75 89 THR A C 1
ATOM 710 O O . THR A 1 89 ? 7.300 10.272 27.671 1.00 50.75 89 THR A O 1
ATOM 713 N N . THR A 1 90 ? 9.179 9.379 28.485 1.00 49.97 90 THR A N 1
ATOM 714 C CA . THR A 1 90 ? 9.939 9.376 27.247 1.00 49.97 90 THR A CA 1
ATOM 715 C C . THR A 1 90 ? 9.169 8.460 26.309 1.00 49.97 90 THR A C 1
ATOM 717 O O . THR A 1 90 ? 9.014 7.276 26.612 1.00 49.97 90 THR A O 1
ATOM 720 N N . HIS A 1 91 ? 8.621 9.003 25.218 1.00 44.28 91 HIS A N 1
ATOM 721 C CA . HIS A 1 91 ? 8.131 8.171 24.127 1.00 44.28 91 HIS A CA 1
ATOM 722 C C . HIS A 1 91 ? 9.255 7.190 23.821 1.00 44.28 91 HIS A C 1
ATOM 724 O O . HIS A 1 91 ? 10.369 7.625 23.515 1.00 44.28 91 HIS A O 1
ATOM 730 N N . ALA A 1 92 ? 9.002 5.896 24.026 1.00 40.47 92 ALA A N 1
ATOM 731 C CA . ALA A 1 92 ? 9.957 4.872 23.665 1.00 40.47 92 ALA A CA 1
ATOM 732 C C . ALA A 1 92 ? 10.225 5.082 22.179 1.00 40.47 92 ALA A C 1
ATOM 734 O O . ALA A 1 92 ? 9.357 4.843 21.342 1.00 40.47 92 ALA A O 1
ATOM 735 N N . HIS A 1 93 ? 11.399 5.628 21.866 1.00 42.53 93 HIS A N 1
ATOM 736 C CA . HIS A 1 93 ? 11.922 5.584 20.521 1.00 42.53 93 HIS A CA 1
ATOM 737 C C . HIS A 1 93 ? 11.894 4.100 20.185 1.00 42.53 93 HIS A C 1
ATOM 739 O O . HIS A 1 93 ? 12.575 3.321 20.860 1.00 42.53 93 HIS A O 1
ATOM 745 N N . VAL A 1 94 ? 11.023 3.707 19.249 1.00 41.38 94 VAL A N 1
ATOM 746 C CA . VAL A 1 94 ? 10.982 2.338 18.742 1.00 41.38 94 VAL A CA 1
ATOM 747 C C . VAL A 1 94 ? 12.416 2.039 18.357 1.00 41.38 94 VAL A C 1
ATOM 749 O O . VAL A 1 94 ? 12.984 2.667 17.462 1.00 41.38 94 VAL A O 1
ATOM 752 N N . THR A 1 95 ? 13.052 1.202 19.167 1.00 41.69 95 THR A N 1
ATOM 753 C CA . THR A 1 95 ? 14.424 0.805 18.936 1.00 41.69 95 THR A CA 1
ATOM 754 C C . THR A 1 95 ? 14.307 -0.075 17.716 1.00 41.69 95 THR A C 1
ATOM 756 O O . THR A 1 95 ? 13.758 -1.169 17.814 1.00 41.69 95 THR A O 1
ATOM 759 N N . HIS A 1 96 ? 14.698 0.446 16.551 1.00 48.12 96 HIS A N 1
ATOM 760 C CA . HIS A 1 96 ? 14.859 -0.391 15.375 1.00 48.12 96 HIS A CA 1
ATOM 761 C C . HIS A 1 96 ? 15.730 -1.560 15.821 1.00 48.12 96 HIS A C 1
ATOM 763 O O . HIS A 1 96 ? 16.837 -1.347 16.331 1.00 48.12 96 HIS A O 1
ATOM 769 N N . THR A 1 97 ? 15.182 -2.771 15.738 1.00 50.16 97 THR A N 1
ATOM 770 C CA . THR A 1 97 ? 15.952 -3.985 15.965 1.00 50.16 97 THR A CA 1
ATOM 771 C C . THR A 1 97 ? 17.199 -3.878 15.106 1.00 50.16 97 THR A C 1
ATOM 773 O O . THR A 1 97 ? 17.153 -3.421 13.962 1.00 50.16 97 THR A O 1
ATOM 776 N N . THR A 1 98 ? 18.340 -4.157 15.725 1.00 51.28 98 THR A N 1
ATOM 777 C CA . THR A 1 98 ? 19.639 -4.121 15.066 1.00 51.28 98 THR A CA 1
ATOM 778 C C . THR A 1 98 ? 19.516 -4.991 13.824 1.00 51.28 98 THR A C 1
ATOM 780 O O . THR A 1 98 ? 19.283 -6.184 13.983 1.00 51.28 98 THR A O 1
ATOM 783 N N . LEU A 1 99 ? 19.574 -4.394 12.623 1.00 50.25 99 LEU A N 1
ATOM 784 C CA . LEU A 1 99 ? 19.531 -5.151 11.371 1.00 50.25 99 LEU A CA 1
ATOM 785 C C . LEU A 1 99 ? 20.558 -6.272 11.493 1.00 50.25 99 LEU A C 1
ATOM 787 O O . LEU A 1 99 ? 21.752 -5.988 11.662 1.00 50.25 99 LEU A O 1
ATOM 791 N N . GLU A 1 100 ? 20.101 -7.521 11.462 1.00 51.88 100 GLU A N 1
ATOM 792 C CA . GLU A 1 100 ? 21.033 -8.632 11.482 1.00 51.88 100 GLU A CA 1
ATOM 793 C C . GLU A 1 100 ? 21.890 -8.531 10.213 1.00 51.88 100 GLU A C 1
ATOM 795 O O . GLU A 1 100 ? 21.351 -8.309 9.121 1.00 51.88 100 GLU A O 1
ATOM 800 N N . PRO A 1 101 ? 23.229 -8.625 10.310 1.00 49.28 101 PRO A N 1
ATOM 801 C CA . PRO A 1 101 ? 24.088 -8.567 9.137 1.00 49.28 101 PRO A CA 1
ATOM 802 C C . PRO A 1 101 ? 23.740 -9.714 8.173 1.00 49.28 101 PRO A C 1
ATOM 804 O O . PRO A 1 101 ? 24.188 -10.841 8.356 1.00 49.28 101 PRO A O 1
ATOM 807 N N . GLY A 1 102 ? 22.929 -9.427 7.152 1.00 54.88 102 GLY A N 1
ATOM 808 C CA . GLY A 1 102 ? 22.434 -10.417 6.189 1.00 54.88 102 GLY A CA 1
ATOM 809 C C . GLY A 1 102 ? 20.921 -10.397 5.957 1.00 54.88 102 GLY A C 1
ATOM 810 O O . GLY A 1 102 ? 20.473 -10.956 4.957 1.00 54.88 102 GLY A O 1
ATOM 811 N N . GLU A 1 103 ? 20.141 -9.721 6.804 1.00 54.06 103 GLU A N 1
ATOM 812 C CA . GLU A 1 103 ? 18.706 -9.535 6.581 1.00 54.06 103 GLU A CA 1
ATOM 813 C C . GLU A 1 103 ? 18.505 -8.515 5.450 1.00 54.06 103 GLU A C 1
ATOM 815 O O . GLU A 1 103 ? 18.683 -7.307 5.611 1.00 54.06 103 GLU A O 1
ATOM 820 N N . THR A 1 104 ? 18.248 -9.029 4.248 1.00 61.22 104 THR A N 1
ATOM 821 C CA . THR A 1 104 ? 17.994 -8.210 3.049 1.00 61.22 104 THR A CA 1
ATOM 822 C C . THR A 1 104 ? 16.506 -7.970 2.823 1.00 61.22 104 THR A C 1
ATOM 824 O O . THR A 1 104 ? 16.143 -6.975 2.193 1.00 61.22 104 THR A O 1
ATOM 827 N N . ASP A 1 105 ? 15.670 -8.814 3.429 1.00 65.25 105 ASP A N 1
ATOM 828 C CA . ASP A 1 105 ? 14.223 -8.745 3.346 1.00 65.25 105 ASP A CA 1
ATOM 829 C C . ASP A 1 105 ? 13.698 -7.689 4.314 1.00 65.25 105 ASP A C 1
ATOM 831 O O . ASP A 1 105 ? 13.558 -7.903 5.514 1.00 65.25 105 ASP A O 1
ATOM 835 N N . THR A 1 106 ? 13.390 -6.514 3.774 1.00 79.12 106 THR A N 1
ATOM 836 C CA . THR A 1 106 ? 12.618 -5.513 4.514 1.00 79.12 106 THR A CA 1
ATOM 837 C C . THR A 1 106 ? 11.149 -5.671 4.167 1.00 79.12 106 THR A C 1
ATOM 839 O O . THR A 1 106 ? 10.798 -5.788 2.992 1.00 79.12 106 THR A O 1
ATOM 842 N N . LEU A 1 107 ? 10.294 -5.667 5.188 1.00 87.75 107 LEU A N 1
ATOM 843 C CA . LEU A 1 107 ? 8.845 -5.671 5.045 1.00 87.75 107 LEU A CA 1
ATOM 844 C C . LEU A 1 107 ? 8.277 -4.431 5.737 1.00 87.75 107 LEU A C 1
ATOM 846 O O . LEU A 1 107 ? 8.641 -4.117 6.869 1.00 87.75 107 LEU A O 1
ATOM 850 N N . SER A 1 108 ? 7.405 -3.700 5.047 1.00 89.94 108 SER A N 1
ATOM 851 C CA . SER A 1 108 ? 6.768 -2.502 5.598 1.00 89.94 108 SER A CA 1
ATOM 852 C C . SER A 1 108 ? 5.295 -2.430 5.234 1.00 89.94 108 SER A C 1
ATOM 854 O O . SER A 1 108 ? 4.896 -2.821 4.136 1.00 89.94 108 SER A O 1
ATOM 856 N N . PHE A 1 109 ? 4.506 -1.891 6.159 1.00 92.56 109 PHE A N 1
ATOM 857 C CA . PHE A 1 109 ? 3.083 -1.645 5.985 1.00 92.56 109 PHE A CA 1
ATOM 858 C C . PHE A 1 109 ? 2.826 -0.148 5.845 1.00 92.56 109 PHE A C 1
ATOM 860 O O . PHE A 1 109 ? 3.391 0.668 6.575 1.00 92.56 109 PHE A O 1
ATOM 867 N N . GLN A 1 110 ? 1.958 0.227 4.913 1.00 93.75 110 GLN A N 1
ATOM 868 C CA . GLN A 1 110 ? 1.500 1.600 4.762 1.00 93.75 110 GLN A CA 1
ATOM 869 C C . GLN A 1 110 ? 0.008 1.619 4.460 1.00 93.75 110 GLN A C 1
ATOM 871 O O . GLN A 1 110 ? -0.421 1.201 3.388 1.00 93.75 110 GLN A O 1
ATOM 876 N N . PHE A 1 111 ? -0.779 2.161 5.383 1.00 94.00 111 PHE A N 1
ATOM 877 C CA . PHE A 1 111 ? -2.185 2.439 5.126 1.00 94.00 111 PHE A CA 1
ATOM 878 C C . PHE A 1 111 ? -2.338 3.719 4.298 1.00 94.00 111 PHE A C 1
ATOM 880 O O . PHE A 1 111 ? -1.747 4.755 4.618 1.00 94.00 111 PHE A O 1
ATOM 887 N N . LEU A 1 112 ? -3.148 3.653 3.242 1.00 93.88 112 LEU A N 1
ATOM 888 C CA . LEU A 1 112 ? -3.500 4.796 2.412 1.00 93.88 112 LEU A CA 1
ATOM 889 C C . LEU A 1 112 ? -4.948 5.218 2.672 1.00 93.88 112 LEU A C 1
ATOM 891 O O . LEU A 1 112 ? -5.868 4.605 2.135 1.00 93.88 112 LEU A O 1
ATOM 895 N N . PRO A 1 113 ? -5.188 6.322 3.400 1.00 90.62 113 PRO A N 1
ATOM 896 C CA . PRO A 1 113 ? -6.547 6.747 3.741 1.00 90.62 113 PRO A CA 1
ATOM 897 C C . PRO A 1 113 ? -7.366 7.199 2.523 1.00 90.62 113 PRO A C 1
ATOM 899 O O . PRO A 1 113 ? -8.576 7.356 2.612 1.00 90.62 113 PRO A O 1
ATOM 902 N N . THR A 1 114 ? -6.721 7.445 1.381 1.00 93.38 114 THR A N 1
ATOM 903 C CA . THR A 1 114 ? -7.385 7.951 0.174 1.00 93.38 114 THR A CA 1
ATOM 904 C C . THR A 1 114 ? -7.975 6.856 -0.699 1.00 93.38 114 THR A C 1
ATOM 906 O O . THR A 1 114 ? -8.986 7.092 -1.347 1.00 93.38 114 THR A O 1
ATOM 909 N N . THR A 1 115 ? -7.315 5.700 -0.750 1.00 93.94 115 THR A N 1
ATOM 910 C CA . THR A 1 115 ? -7.753 4.507 -1.494 1.00 93.94 115 THR A CA 1
ATOM 911 C C . THR A 1 115 ? -8.292 3.437 -0.555 1.00 93.94 115 THR A C 1
ATOM 913 O O . THR A 1 115 ? -8.884 2.468 -1.006 1.00 93.94 115 THR A O 1
ATOM 916 N N . LEU A 1 116 ? -8.126 3.641 0.756 1.00 93.50 116 LEU A N 1
ATOM 917 C CA . LEU A 1 116 ? -8.520 2.718 1.811 1.00 93.50 116 LEU A CA 1
ATOM 918 C C . LEU A 1 116 ? -7.864 1.335 1.669 1.00 93.50 116 LEU A C 1
ATOM 920 O O . LEU A 1 116 ? -8.407 0.309 2.079 1.00 93.50 116 LEU A O 1
ATOM 924 N N . HIS A 1 117 ? -6.665 1.324 1.092 1.00 95.44 117 HIS A N 1
ATOM 925 C CA . HIS A 1 117 ? -5.852 0.135 0.907 1.00 95.44 117 HIS A CA 1
ATOM 926 C C . HIS A 1 117 ? -4.732 0.078 1.945 1.00 95.44 117 HIS A C 1
ATOM 928 O O . HIS A 1 117 ? -4.174 1.105 2.348 1.00 95.44 117 HIS A O 1
ATOM 934 N N . LEU A 1 118 ? -4.371 -1.138 2.349 1.00 95.31 118 LEU A N 1
ATOM 935 C CA . LEU A 1 118 ? -3.114 -1.403 3.035 1.00 95.31 118 LEU A CA 1
ATOM 936 C C . LEU A 1 118 ? -2.089 -1.868 2.008 1.00 95.31 118 LEU A C 1
ATOM 938 O O . LEU A 1 118 ? -2.289 -2.866 1.317 1.00 95.31 118 LEU A O 1
ATOM 942 N N . LEU A 1 119 ? -0.980 -1.145 1.923 1.00 95.25 119 LEU A N 1
ATOM 943 C CA . LEU A 1 119 ? 0.161 -1.540 1.119 1.00 95.25 119 LEU A CA 1
ATOM 944 C C . LEU A 1 119 ? 1.120 -2.353 1.975 1.00 95.25 119 LEU A C 1
ATOM 946 O O . LEU A 1 119 ? 1.562 -1.874 3.019 1.00 95.25 119 LEU A O 1
ATOM 950 N N . VAL A 1 120 ? 1.487 -3.540 1.504 1.00 94.69 120 VAL A N 1
ATOM 951 C CA . VAL A 1 120 ? 2.614 -4.306 2.042 1.00 94.69 120 VAL A CA 1
ATOM 952 C C . VAL A 1 120 ? 3.728 -4.248 1.030 1.00 94.69 120 VAL A C 1
ATOM 954 O O . VAL A 1 120 ? 3.538 -4.582 -0.138 1.00 94.69 120 VAL A O 1
ATOM 957 N N . LYS A 1 121 ? 4.895 -3.805 1.464 1.00 92.31 121 LYS A N 1
ATOM 958 C CA . LYS A 1 121 ? 6.030 -3.628 0.578 1.00 92.31 121 LYS A CA 1
ATOM 959 C C . LYS A 1 121 ? 7.181 -4.487 1.038 1.00 92.31 121 LYS A C 1
ATOM 961 O O . LYS A 1 121 ? 7.568 -4.399 2.203 1.00 92.31 121 LYS A O 1
ATOM 966 N N . THR A 1 122 ? 7.720 -5.277 0.120 1.00 90.50 122 THR A N 1
ATOM 967 C CA . THR A 1 122 ? 8.848 -6.167 0.386 1.00 90.50 122 THR A CA 1
ATOM 968 C C . THR A 1 122 ? 9.968 -5.925 -0.609 1.00 90.50 122 THR A C 1
ATOM 970 O O . THR A 1 122 ? 9.705 -5.721 -1.795 1.00 90.50 122 THR A O 1
ATOM 973 N N . HIS A 1 123 ? 11.207 -6.018 -0.150 1.00 87.31 123 HIS A N 1
ATOM 974 C CA . HIS A 1 123 ? 12.394 -5.856 -0.985 1.00 87.31 123 HIS A CA 1
ATOM 975 C C . HIS A 1 123 ? 13.213 -7.154 -0.96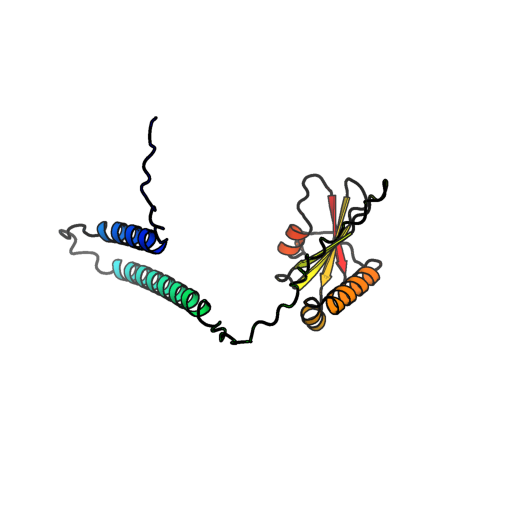3 1.00 87.31 123 HIS A C 1
ATOM 977 O O . HIS A 1 123 ? 14.149 -7.247 -0.173 1.00 87.31 123 HIS A O 1
ATOM 983 N N . PRO A 1 124 ? 12.823 -8.171 -1.761 1.00 83.31 124 PRO A N 1
ATOM 984 C CA . PRO A 1 124 ? 13.450 -9.497 -1.725 1.00 83.31 124 PRO A CA 1
ATOM 985 C C . PRO A 1 124 ? 14.919 -9.494 -2.167 1.00 83.31 124 PRO A C 1
ATOM 987 O O . PRO A 1 124 ? 15.690 -10.393 -1.848 1.00 83.31 124 PRO A O 1
ATOM 990 N N . ASP A 1 125 ? 15.318 -8.501 -2.958 1.00 82.62 125 ASP A N 1
ATOM 991 C CA . ASP A 1 125 ? 16.691 -8.324 -3.403 1.00 82.62 125 ASP A CA 1
ATOM 992 C C . ASP A 1 125 ? 16.971 -6.834 -3.638 1.00 82.62 125 ASP A C 1
ATOM 994 O O . ASP A 1 125 ? 16.083 -6.000 -3.521 1.00 82.62 125 ASP A O 1
ATOM 998 N N . LYS A 1 126 ? 18.212 -6.478 -3.987 1.00 80.25 126 LYS A N 1
ATOM 999 C CA . LYS A 1 126 ? 18.645 -5.077 -4.170 1.00 80.25 126 LYS A CA 1
ATOM 1000 C C . LYS A 1 126 ? 18.072 -4.372 -5.408 1.00 80.25 126 LYS A C 1
ATOM 1002 O O . LYS A 1 126 ? 18.403 -3.211 -5.636 1.00 80.25 126 LYS A O 1
ATOM 1007 N N . THR A 1 127 ? 17.327 -5.082 -6.244 1.00 82.00 127 THR A N 1
ATOM 1008 C CA . THR A 1 127 ? 16.865 -4.661 -7.574 1.00 82.00 127 THR A CA 1
ATOM 1009 C C . THR A 1 127 ? 15.348 -4.735 -7.742 1.00 82.00 127 THR A C 1
ATOM 1011 O O . THR A 1 127 ? 14.809 -4.091 -8.644 1.00 82.00 127 THR A O 1
ATOM 1014 N N . THR A 1 128 ? 14.662 -5.457 -6.859 1.00 85.00 128 THR A N 1
ATOM 1015 C CA . THR A 1 128 ? 13.261 -5.843 -7.002 1.00 85.00 128 THR A CA 1
ATOM 1016 C C . THR A 1 128 ? 12.449 -5.371 -5.808 1.00 85.00 128 THR A C 1
ATOM 1018 O O . THR A 1 128 ? 12.824 -5.570 -4.654 1.00 85.00 128 THR A O 1
ATOM 1021 N N . TYR A 1 129 ? 11.290 -4.785 -6.085 1.00 88.44 129 TYR A N 1
ATOM 1022 C CA . TYR A 1 129 ? 10.333 -4.350 -5.080 1.00 88.44 129 TYR A CA 1
ATOM 1023 C C . TYR A 1 129 ? 8.993 -5.031 -5.332 1.00 88.44 129 TYR A C 1
ATOM 1025 O O . TYR A 1 129 ? 8.423 -4.872 -6.406 1.00 88.44 129 TYR A O 1
ATOM 1033 N N . ASN A 1 130 ? 8.452 -5.756 -4.359 1.00 92.44 130 ASN A N 1
ATOM 1034 C CA . ASN A 1 130 ? 7.081 -6.251 -4.461 1.00 92.44 130 ASN A CA 1
ATOM 1035 C C . ASN A 1 130 ? 6.179 -5.340 -3.639 1.00 92.44 130 ASN A C 1
ATOM 1037 O O . ASN A 1 130 ? 6.414 -5.133 -2.447 1.00 92.44 130 ASN A O 1
ATOM 1041 N N . CYS A 1 131 ? 5.143 -4.808 -4.275 1.00 94.12 131 CYS A N 1
ATOM 1042 C CA . CYS A 1 131 ? 4.092 -4.067 -3.605 1.00 94.12 131 CYS A CA 1
ATOM 1043 C C . CYS A 1 131 ? 2.783 -4.844 -3.690 1.00 94.12 131 CYS A C 1
ATOM 1045 O O . CYS A 1 131 ? 2.224 -5.034 -4.771 1.00 94.12 131 CYS A O 1
ATOM 1047 N N . TYR A 1 132 ? 2.293 -5.274 -2.537 1.00 96.19 132 TYR A N 1
ATOM 1048 C CA . TYR A 1 132 ? 1.007 -5.927 -2.385 1.00 96.19 132 TYR A CA 1
ATOM 1049 C C . TYR A 1 132 ? -0.022 -4.890 -1.950 1.00 96.19 132 TYR A C 1
ATOM 1051 O O . TYR A 1 132 ? 0.173 -4.183 -0.962 1.00 96.19 132 TYR A O 1
ATOM 1059 N N . ILE A 1 133 ? -1.118 -4.808 -2.690 1.00 96.31 133 ILE A N 1
ATOM 1060 C CA . ILE A 1 133 ? -2.220 -3.883 -2.456 1.00 96.31 133 ILE A CA 1
ATOM 1061 C C . ILE A 1 133 ? -3.381 -4.705 -1.907 1.00 96.31 133 ILE A C 1
ATOM 1063 O O . ILE A 1 133 ? -3.978 -5.513 -2.624 1.00 96.31 133 ILE A O 1
ATOM 1067 N N . ALA A 1 134 ? -3.676 -4.530 -0.622 1.00 96.56 134 ALA A N 1
ATOM 1068 C CA . ALA A 1 134 ? -4.798 -5.178 0.036 1.00 96.56 134 ALA A CA 1
ATOM 1069 C C . ALA A 1 134 ? -5.952 -4.192 0.193 1.00 96.56 134 ALA A C 1
ATOM 1071 O O . ALA A 1 134 ? -5.821 -3.174 0.880 1.00 96.56 134 ALA A O 1
ATOM 1072 N N . ALA A 1 135 ? -7.098 -4.528 -0.395 1.00 94.44 135 ALA A N 1
ATOM 1073 C CA . ALA A 1 135 ? -8.339 -3.861 -0.047 1.00 94.44 135 ALA A CA 1
ATOM 1074 C C . ALA A 1 135 ? -8.701 -4.205 1.403 1.00 94.44 135 ALA A C 1
ATOM 1076 O O . ALA A 1 135 ? -8.600 -5.359 1.836 1.00 94.44 135 ALA A O 1
ATOM 1077 N N . LEU A 1 136 ? -9.081 -3.185 2.161 1.00 93.06 136 LEU A N 1
ATOM 1078 C CA . LEU A 1 136 ? -9.558 -3.341 3.526 1.00 93.06 136 LEU A CA 1
ATOM 1079 C C . LEU A 1 136 ? -11.082 -3.204 3.542 1.00 93.06 136 LEU A C 1
ATOM 1081 O O . LEU A 1 136 ? -11.634 -2.402 2.787 1.00 93.06 136 LEU A O 1
ATOM 1085 N N . SER A 1 137 ? -11.758 -3.964 4.400 1.00 93.19 137 SER A N 1
ATOM 1086 C CA . SER A 1 137 ? -13.201 -3.797 4.611 1.00 93.19 137 SER A CA 1
ATOM 1087 C C . SER A 1 137 ? -13.511 -2.568 5.473 1.00 93.19 137 SER A C 1
ATOM 1089 O O . SER A 1 137 ? -12.660 -2.104 6.233 1.00 93.19 137 SER A O 1
ATOM 1091 N N . ASP A 1 138 ? -14.756 -2.084 5.437 1.00 92.38 138 ASP A N 1
ATOM 1092 C CA . ASP A 1 138 ? -15.189 -0.936 6.253 1.00 92.38 138 ASP A CA 1
ATOM 1093 C C . ASP A 1 138 ? -14.929 -1.150 7.756 1.00 92.38 138 ASP A C 1
ATOM 1095 O O . ASP A 1 138 ? -14.531 -0.233 8.479 1.00 92.38 138 ASP A O 1
ATOM 1099 N N . SER A 1 139 ? -15.108 -2.385 8.243 1.00 93.19 139 SER A N 1
ATOM 1100 C CA . SER A 1 139 ? -14.805 -2.729 9.635 1.00 93.19 139 SER A CA 1
ATOM 1101 C C . SER A 1 139 ? -13.311 -2.678 9.942 1.00 93.19 139 SER A C 1
ATOM 1103 O O . SER A 1 139 ? -12.927 -2.281 11.039 1.00 93.19 139 SER A O 1
ATOM 1105 N N . GLU A 1 140 ? -12.465 -3.051 8.984 1.00 93.75 140 GLU A N 1
ATOM 1106 C CA . GLU A 1 140 ? -11.011 -3.005 9.145 1.00 93.75 140 GLU A CA 1
ATOM 1107 C C . GLU A 1 140 ? -10.495 -1.569 9.129 1.00 93.75 140 GLU A C 1
ATOM 1109 O O . GLU A 1 140 ? -9.616 -1.235 9.922 1.00 93.75 140 GLU A O 1
ATOM 1114 N N . HIS A 1 141 ? -11.082 -0.686 8.313 1.00 90.81 141 HIS A N 1
ATOM 1115 C CA . HIS A 1 141 ? -10.751 0.745 8.345 1.00 90.81 141 HIS A CA 1
ATOM 1116 C C . HIS A 1 141 ? -11.037 1.353 9.708 1.00 90.81 141 HIS A C 1
ATOM 1118 O O . HIS A 1 141 ? -10.231 2.119 10.221 1.00 90.81 141 HIS A O 1
ATOM 1124 N N . ALA A 1 142 ? -12.167 1.002 10.320 1.00 91.81 142 ALA A N 1
ATOM 1125 C CA . ALA A 1 142 ? -12.491 1.501 11.650 1.00 91.81 142 ALA A CA 1
ATOM 1126 C C . ALA A 1 142 ? -11.481 1.014 12.705 1.00 91.81 142 ALA A C 1
ATOM 1128 O O . ALA A 1 142 ? -11.160 1.740 13.646 1.00 91.81 142 ALA A O 1
ATOM 1129 N N . GLN A 1 143 ? -10.968 -0.208 12.546 1.00 92.19 143 GLN A N 1
ATOM 1130 C CA . GLN A 1 143 ? -10.080 -0.859 13.507 1.00 92.19 143 GLN A CA 1
ATOM 1131 C C . GLN A 1 143 ? -8.614 -0.433 13.373 1.00 92.19 143 GLN A C 1
ATOM 1133 O O . GLN A 1 143 ? -7.906 -0.414 14.383 1.00 92.19 143 GLN A O 1
ATOM 1138 N N . ILE A 1 144 ? -8.162 -0.039 12.178 1.00 91.38 144 ILE A N 1
ATOM 1139 C CA . ILE A 1 144 ? -6.749 0.276 11.899 1.00 91.38 144 ILE A CA 1
ATOM 1140 C C . ILE A 1 144 ? -6.199 1.449 12.724 1.00 91.38 144 ILE A C 1
ATOM 1142 O O . ILE A 1 144 ? -4.994 1.611 12.876 1.00 91.38 144 ILE A O 1
ATOM 1146 N N . HIS A 1 145 ? -7.087 2.264 13.294 1.00 90.25 145 HIS A N 1
ATOM 1147 C CA . HIS A 1 145 ? -6.742 3.376 14.179 1.00 90.25 145 HIS A CA 1
ATOM 1148 C C . HIS A 1 145 ? -6.431 2.949 15.623 1.00 90.25 145 HIS A C 1
ATOM 1150 O O . HIS A 1 145 ? -6.218 3.799 16.486 1.00 90.25 145 HIS A O 1
ATOM 1156 N N . THR A 1 146 ? -6.422 1.645 15.898 1.00 93.25 146 THR A N 1
ATOM 1157 C CA . THR A 1 146 ? -6.042 1.059 17.185 1.00 93.25 146 THR A CA 1
ATOM 1158 C C . THR A 1 146 ? -4.898 0.075 16.980 1.00 93.25 146 THR A C 1
ATOM 1160 O O . THR A 1 146 ? -4.874 -0.613 15.962 1.00 93.25 146 THR A O 1
ATOM 1163 N N . ASP A 1 147 ? -3.992 -0.052 17.952 1.00 92.19 147 ASP A N 1
A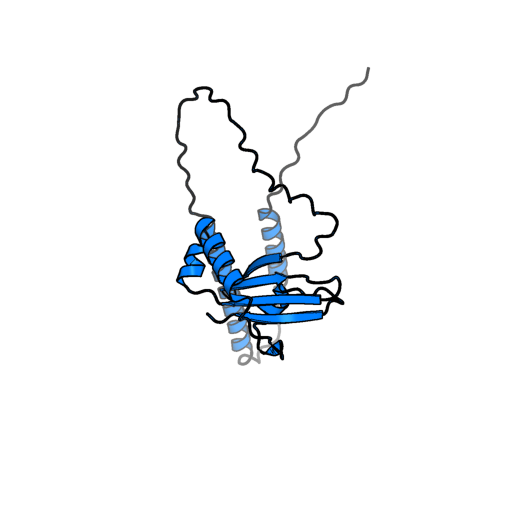TOM 1164 C CA . ASP A 1 147 ? -2.860 -0.987 17.851 1.00 92.19 147 ASP A CA 1
ATOM 1165 C C . ASP A 1 147 ? -3.339 -2.425 17.604 1.00 92.19 147 ASP A C 1
ATOM 1167 O O . ASP A 1 147 ? -2.876 -3.096 16.687 1.00 92.19 147 ASP A O 1
ATOM 1171 N N . ALA A 1 148 ? -4.342 -2.875 18.368 1.00 93.75 148 ALA A N 1
ATOM 1172 C CA . ALA A 1 148 ? -4.906 -4.216 18.226 1.00 93.75 148 ALA A CA 1
ATOM 1173 C C . ALA A 1 148 ? -5.546 -4.443 16.847 1.00 93.75 148 ALA A C 1
ATOM 1175 O O . ALA A 1 148 ? -5.381 -5.511 16.257 1.00 93.75 148 ALA A O 1
ATOM 1176 N N . GLY A 1 149 ? -6.268 -3.447 16.328 1.00 92.44 149 GLY A N 1
ATOM 1177 C CA . GLY A 1 149 ? -6.882 -3.531 15.010 1.00 92.44 149 GLY A CA 1
ATOM 1178 C C . GLY A 1 149 ? -5.855 -3.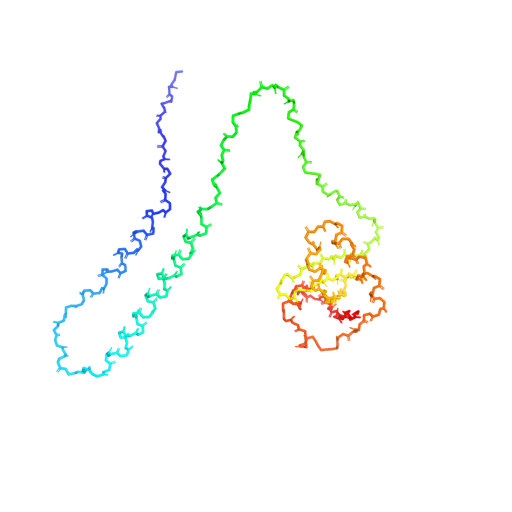501 13.882 1.00 92.44 149 GLY A C 1
ATOM 1179 O O . GLY A 1 149 ? -5.945 -4.316 12.970 1.00 92.44 149 GLY A O 1
ATOM 1180 N N . MET A 1 150 ? -4.836 -2.642 13.975 1.00 93.56 150 MET A N 1
ATOM 1181 C CA . MET A 1 150 ? -3.720 -2.613 13.026 1.00 93.56 150 MET A CA 1
ATOM 1182 C C . MET A 1 150 ? -3.012 -3.968 12.981 1.00 93.56 150 MET A C 1
ATOM 1184 O O . MET A 1 150 ? -2.897 -4.555 11.910 1.00 93.56 150 MET A O 1
ATOM 1188 N N . THR A 1 151 ? -2.644 -4.529 14.137 1.00 94.50 151 THR A N 1
ATOM 1189 C CA . THR A 1 151 ? -2.009 -5.853 14.206 1.00 94.50 151 THR A CA 1
ATOM 1190 C C . THR A 1 151 ? -2.896 -6.951 13.615 1.00 94.50 151 THR A C 1
ATOM 1192 O O . THR A 1 151 ? -2.402 -7.816 12.893 1.00 94.50 151 THR A O 1
ATOM 1195 N N . ALA A 1 152 ? -4.207 -6.933 13.876 1.00 95.25 152 ALA A N 1
ATOM 1196 C CA . ALA A 1 152 ? -5.129 -7.915 13.305 1.00 95.25 152 ALA A CA 1
ATOM 1197 C C . ALA A 1 152 ? -5.183 -7.833 11.769 1.00 95.25 152 ALA A C 1
ATOM 1199 O O . ALA A 1 152 ? -5.132 -8.864 11.093 1.00 95.25 152 ALA A O 1
ATOM 1200 N N . VAL A 1 153 ? -5.239 -6.617 11.220 1.00 94.81 153 VAL A N 1
ATOM 1201 C CA . VAL A 1 153 ? -5.236 -6.383 9.771 1.00 94.81 153 VAL A CA 1
ATOM 1202 C C . VAL A 1 153 ? -3.897 -6.797 9.154 1.00 94.81 153 VAL A C 1
ATOM 1204 O O . VAL A 1 153 ? -3.891 -7.511 8.153 1.00 94.81 153 VAL A O 1
ATOM 1207 N N . GLU A 1 154 ? -2.766 -6.416 9.751 1.00 93.88 154 GLU A N 1
ATOM 1208 C CA . GLU A 1 154 ? -1.428 -6.801 9.282 1.00 93.88 154 GLU A CA 1
ATOM 1209 C C . GLU A 1 154 ? -1.276 -8.325 9.219 1.00 93.88 154 GLU A C 1
ATOM 1211 O O . GLU A 1 154 ? -0.880 -8.860 8.183 1.00 93.88 154 GLU A O 1
ATOM 1216 N N . LEU A 1 155 ? -1.661 -9.042 10.281 1.00 94.00 155 LEU A N 1
ATOM 1217 C CA . LEU A 1 155 ? -1.604 -10.506 10.326 1.00 94.00 155 LEU A CA 1
ATOM 1218 C C . LEU A 1 155 ? -2.496 -11.158 9.268 1.00 94.00 155 LEU A C 1
ATOM 1220 O O . LEU A 1 155 ? -2.073 -12.116 8.617 1.00 94.00 155 LEU A O 1
ATOM 1224 N N . ARG A 1 156 ? -3.711 -10.637 9.061 1.00 93.62 156 ARG A N 1
ATOM 1225 C CA . ARG A 1 156 ? -4.600 -11.124 8.000 1.00 93.62 156 ARG A CA 1
ATOM 1226 C C . ARG A 1 156 ? -3.954 -10.950 6.630 1.00 93.62 156 ARG A C 1
ATOM 1228 O O . ARG A 1 156 ? -3.956 -11.883 5.829 1.00 93.62 156 ARG A O 1
ATOM 1235 N N . VAL A 1 157 ? -3.434 -9.760 6.341 1.00 93.75 157 VAL A N 1
ATOM 1236 C CA . VAL A 1 157 ? -2.844 -9.458 5.035 1.00 93.75 157 VAL A CA 1
ATOM 1237 C C . VAL A 1 157 ? -1.584 -10.295 4.807 1.00 93.75 157 VAL A C 1
ATOM 1239 O O . VAL A 1 157 ? -1.437 -10.854 3.723 1.00 93.75 157 VAL A O 1
ATOM 1242 N N . LEU A 1 158 ? -0.738 -10.474 5.827 1.00 93.25 158 LEU A N 1
ATOM 1243 C CA . LEU A 1 158 ? 0.420 -11.375 5.777 1.00 93.25 158 LEU A CA 1
ATOM 1244 C C . LEU A 1 158 ? 0.018 -12.813 5.439 1.00 93.25 158 LEU A C 1
ATOM 1246 O O . LEU A 1 158 ? 0.632 -13.432 4.572 1.00 93.25 158 LEU A O 1
ATOM 1250 N N . ALA A 1 159 ? -1.032 -13.333 6.079 1.00 93.75 159 ALA A N 1
ATOM 1251 C CA . ALA A 1 159 ? -1.531 -14.680 5.811 1.00 93.75 159 ALA A CA 1
ATOM 1252 C C . ALA A 1 159 ? -2.048 -14.850 4.369 1.00 93.75 159 ALA A C 1
ATOM 1254 O O . ALA A 1 159 ? -1.992 -15.950 3.822 1.00 93.75 159 ALA A O 1
ATOM 1255 N N . ALA A 1 160 ? -2.512 -13.766 3.741 1.00 92.25 160 ALA A N 1
ATOM 1256 C CA . ALA A 1 160 ? -3.047 -13.759 2.381 1.00 92.25 160 ALA A CA 1
ATOM 1257 C C . ALA A 1 160 ? -1.997 -13.467 1.287 1.00 92.25 160 ALA A C 1
ATOM 1259 O O . ALA A 1 160 ? -2.320 -13.538 0.100 1.00 92.25 160 ALA A O 1
ATOM 1260 N N . LEU A 1 161 ? -0.736 -13.173 1.640 1.00 90.75 161 LEU A N 1
ATOM 1261 C CA . LEU A 1 161 ? 0.318 -12.897 0.650 1.00 90.75 161 LEU A CA 1
ATOM 1262 C C . LEU A 1 161 ? 0.537 -14.070 -0.314 1.00 90.75 161 LEU A C 1
ATOM 1264 O O . LEU A 1 161 ? 0.754 -13.857 -1.505 1.00 90.75 161 LEU A O 1
ATOM 1268 N N . GLY A 1 162 ? 0.429 -15.308 0.179 1.00 89.44 162 GLY A N 1
ATOM 1269 C CA . GLY A 1 162 ? 0.612 -16.518 -0.630 1.00 89.44 162 GLY A CA 1
ATOM 1270 C C . GLY A 1 162 ? -0.457 -16.731 -1.709 1.00 89.44 162 GLY A C 1
ATOM 1271 O O . GLY A 1 162 ? -0.231 -17.498 -2.641 1.00 89.44 162 GLY A O 1
ATOM 1272 N N . SER A 1 163 ? -1.601 -16.053 -1.605 1.00 93.00 163 SER A N 1
ATOM 1273 C CA . SER A 1 163 ? -2.689 -16.084 -2.589 1.00 93.00 163 SER A CA 1
ATOM 1274 C C . SER A 1 163 ? -2.818 -14.776 -3.375 1.00 93.00 163 SER A C 1
ATOM 1276 O O . SER A 1 163 ? -3.815 -14.567 -4.066 1.00 93.00 163 SER A O 1
ATOM 1278 N N . ALA A 1 164 ? -1.842 -13.872 -3.264 1.00 94.75 164 ALA A N 1
ATOM 1279 C CA . ALA A 1 164 ? -1.875 -12.605 -3.975 1.00 94.75 164 ALA A CA 1
ATOM 1280 C C . ALA A 1 164 ? -1.771 -12.820 -5.494 1.00 94.75 164 ALA A C 1
ATOM 1282 O O . ALA A 1 164 ? -1.000 -13.646 -5.984 1.00 94.75 164 ALA A O 1
ATOM 1283 N N . THR A 1 165 ? -2.538 -12.045 -6.255 1.00 96.44 165 THR A N 1
ATOM 1284 C CA . THR A 1 165 ? -2.555 -12.122 -7.719 1.00 96.44 165 THR A CA 1
ATOM 1285 C C . THR A 1 165 ? -1.631 -11.066 -8.303 1.00 96.44 165 THR A C 1
ATOM 1287 O O . THR A 1 165 ? -1.780 -9.879 -8.009 1.00 96.44 165 THR A O 1
ATOM 1290 N N . ALA A 1 166 ? -0.683 -11.490 -9.141 1.00 96.19 166 ALA A N 1
ATOM 1291 C CA . ALA A 1 166 ? 0.212 -10.579 -9.845 1.00 96.19 166 ALA A CA 1
ATOM 1292 C C . ALA A 1 166 ? -0.567 -9.691 -10.824 1.00 96.19 166 ALA A C 1
ATOM 1294 O O . ALA A 1 166 ? -1.406 -10.165 -11.590 1.00 96.19 166 ALA A O 1
ATOM 1295 N N . VAL A 1 167 ? -0.253 -8.401 -10.824 1.00 95.12 167 VAL A N 1
ATOM 1296 C CA . VAL A 1 167 ? -0.834 -7.412 -11.729 1.00 95.12 167 VAL A CA 1
ATOM 1297 C C . VAL A 1 167 ? 0.133 -7.199 -12.884 1.00 95.12 167 VAL A C 1
ATOM 1299 O O . VAL A 1 167 ? 1.253 -6.726 -12.697 1.00 95.12 167 VAL A O 1
ATOM 1302 N N . THR A 1 168 ? -0.296 -7.559 -14.092 1.00 91.31 168 THR A N 1
ATOM 1303 C CA . THR A 1 168 ? 0.534 -7.465 -15.303 1.00 91.31 168 THR A CA 1
ATOM 1304 C C . THR A 1 168 ? 0.515 -6.079 -15.941 1.00 91.31 168 THR A C 1
ATOM 1306 O O . THR A 1 168 ? 1.433 -5.738 -16.680 1.00 91.31 168 THR A O 1
ATOM 1309 N N . ASP A 1 169 ? -0.520 -5.285 -15.664 1.00 90.94 169 ASP A N 1
ATOM 1310 C CA . ASP A 1 169 ? -0.679 -3.922 -16.163 1.00 90.94 169 ASP A CA 1
ATOM 1311 C C . ASP A 1 169 ? -0.980 -2.975 -14.996 1.00 90.94 169 ASP A C 1
ATOM 1313 O O . ASP A 1 169 ? -2.089 -2.938 -14.473 1.00 90.94 169 ASP A O 1
ATOM 1317 N N . ALA A 1 170 ? 0.018 -2.195 -14.578 1.00 88.12 170 ALA A N 1
ATOM 1318 C CA . ALA A 1 170 ? -0.125 -1.265 -13.459 1.00 88.12 170 ALA A CA 1
ATOM 1319 C C . ALA A 1 170 ? -1.112 -0.116 -13.740 1.00 88.12 170 ALA A C 1
ATOM 1321 O O . ALA A 1 170 ? -1.526 0.566 -12.805 1.00 88.12 170 ALA A O 1
ATOM 1322 N N . SER A 1 171 ? -1.510 0.113 -14.999 1.00 89.94 171 SER A N 1
ATOM 1323 C CA . SER A 1 171 ? -2.497 1.145 -15.337 1.00 89.94 171 SER A CA 1
ATOM 1324 C C . SER A 1 171 ? -3.908 0.816 -14.841 1.00 89.94 171 SER A C 1
ATOM 1326 O O . SER A 1 171 ? -4.738 1.717 -14.734 1.00 89.94 171 SER A O 1
ATOM 1328 N N . THR A 1 172 ? -4.169 -0.446 -14.480 1.00 93.00 172 THR A N 1
ATOM 1329 C CA . THR A 1 172 ? -5.440 -0.874 -13.880 1.00 93.00 172 THR A CA 1
ATOM 1330 C C . THR A 1 172 ? -5.530 -0.572 -12.385 1.00 93.00 172 THR A C 1
ATOM 1332 O O . THR A 1 172 ? -6.577 -0.797 -11.783 1.00 93.00 172 THR A O 1
ATOM 1335 N N . LEU A 1 173 ? -4.437 -0.122 -11.765 1.00 93.06 173 LEU A N 1
ATOM 1336 C CA . LEU A 1 173 ? -4.369 0.198 -10.343 1.00 93.06 173 LEU A CA 1
ATOM 1337 C C . LEU A 1 173 ? -4.661 1.677 -10.098 1.00 93.06 173 LEU A C 1
ATOM 1339 O O . LEU A 1 173 ? -4.455 2.525 -10.971 1.00 93.06 173 LEU A O 1
ATOM 1343 N N . ASP A 1 174 ? -5.091 2.007 -8.878 1.00 94.31 174 ASP A N 1
ATOM 1344 C CA . ASP A 1 174 ? -5.217 3.407 -8.495 1.00 94.31 174 ASP A CA 1
ATOM 1345 C C . ASP A 1 174 ? -3.836 4.074 -8.529 1.00 94.31 174 ASP A C 1
ATOM 1347 O O . ASP A 1 174 ? -2.851 3.597 -7.956 1.00 94.31 174 ASP A O 1
ATOM 1351 N N . LYS A 1 175 ? -3.759 5.223 -9.201 1.00 92.56 175 LYS A N 1
ATOM 1352 C CA . LYS A 1 175 ? -2.514 5.977 -9.361 1.00 92.56 175 LYS A CA 1
ATOM 1353 C C . LYS A 1 175 ? -1.869 6.331 -8.016 1.00 92.56 175 LYS A C 1
ATOM 1355 O O . LYS A 1 175 ? -0.647 6.456 -7.940 1.00 92.56 175 LYS A O 1
ATOM 1360 N N . ARG A 1 176 ? -2.657 6.526 -6.956 1.00 93.94 176 ARG A N 1
ATOM 1361 C CA . ARG A 1 176 ? -2.156 6.810 -5.605 1.00 93.94 176 ARG A CA 1
ATOM 1362 C C . ARG A 1 176 ? -1.464 5.597 -5.002 1.00 93.94 176 ARG A C 1
ATOM 1364 O O . ARG A 1 176 ? -0.404 5.782 -4.411 1.00 93.94 176 ARG A O 1
ATOM 1371 N N . ASP A 1 177 ? -2.002 4.397 -5.208 1.00 93.25 177 ASP A N 1
ATOM 1372 C CA . ASP A 1 177 ? -1.368 3.155 -4.755 1.00 93.25 177 ASP A CA 1
ATOM 1373 C C . ASP A 1 177 ? -0.044 2.947 -5.483 1.00 93.25 177 ASP A C 1
ATOM 1375 O O . ASP A 1 177 ? 0.984 2.755 -4.843 1.00 93.25 177 ASP A O 1
ATOM 1379 N N . VAL A 1 178 ? -0.039 3.101 -6.812 1.00 92.06 178 VAL A N 1
ATOM 1380 C CA . VAL A 1 178 ? 1.177 2.988 -7.635 1.00 92.06 178 VAL A CA 1
ATOM 1381 C C . VAL A 1 178 ? 2.254 3.968 -7.164 1.00 92.06 178 VAL A C 1
ATOM 1383 O O . VAL A 1 178 ? 3.407 3.587 -6.970 1.00 92.06 178 VAL A O 1
ATOM 1386 N N . ASN A 1 179 ? 1.881 5.226 -6.920 1.00 90.31 179 ASN A N 1
ATOM 1387 C CA . ASN A 1 179 ? 2.815 6.240 -6.432 1.00 90.31 179 ASN A CA 1
ATOM 1388 C C . ASN A 1 179 ? 3.344 5.917 -5.027 1.00 90.31 179 ASN A C 1
ATOM 1390 O O . ASN A 1 179 ? 4.525 6.122 -4.748 1.00 90.31 179 ASN A O 1
ATOM 1394 N N . ALA A 1 180 ? 2.480 5.430 -4.138 1.00 90.56 180 ALA A N 1
ATOM 1395 C CA . ALA A 1 180 ? 2.833 5.122 -2.759 1.00 90.56 180 ALA A CA 1
ATOM 1396 C C . ALA A 1 180 ? 3.665 3.845 -2.634 1.00 90.56 180 ALA A C 1
ATOM 1398 O O . ALA A 1 180 ? 4.594 3.820 -1.829 1.00 90.56 180 ALA A O 1
ATOM 1399 N N . CYS A 1 181 ? 3.416 2.826 -3.461 1.00 88.31 181 CYS A N 1
ATOM 1400 C CA . CYS A 1 181 ? 4.286 1.659 -3.635 1.00 88.31 181 CYS A CA 1
ATOM 1401 C C . CYS A 1 181 ? 5.732 2.054 -3.964 1.00 88.31 181 CYS A C 1
ATOM 1403 O O . CYS A 1 181 ? 6.651 1.289 -3.701 1.00 88.31 181 CYS A O 1
ATOM 1405 N N . GLY A 1 182 ? 5.935 3.287 -4.426 1.00 74.25 182 GLY A N 1
ATOM 1406 C CA . GLY A 1 182 ? 7.230 3.915 -4.563 1.00 74.25 182 GLY A CA 1
ATOM 1407 C C . GLY A 1 182 ? 7.656 3.955 -6.017 1.00 74.25 182 GLY A C 1
ATOM 1408 O O . GLY A 1 182 ? 7.610 2.963 -6.740 1.00 74.25 182 GLY A O 1
ATOM 1409 N N . HIS A 1 183 ? 8.131 5.126 -6.426 1.00 61.12 183 HIS A N 1
ATOM 1410 C CA . HIS A 1 183 ? 8.932 5.291 -7.629 1.00 61.12 183 HIS A CA 1
ATOM 1411 C C . HIS A 1 183 ? 10.404 5.275 -7.204 1.00 61.12 183 HIS A C 1
ATOM 1413 O O . HIS A 1 183 ? 11.067 6.308 -7.140 1.00 61.12 183 HIS A O 1
ATOM 1419 N N . MET A 1 184 ? 10.909 4.108 -6.799 1.00 51.94 184 MET A N 1
ATOM 1420 C CA . MET A 1 184 ? 12.316 3.944 -6.413 1.00 51.94 184 MET A CA 1
ATOM 1421 C C . MET A 1 184 ? 13.193 3.800 -7.666 1.00 51.94 184 MET A C 1
ATOM 1423 O O . MET A 1 184 ? 13.810 2.767 -7.896 1.00 51.94 184 MET A O 1
ATOM 1427 N N . GLY A 1 185 ? 13.232 4.848 -8.497 1.00 61.94 185 GLY A N 1
ATOM 1428 C CA . GLY A 1 185 ? 14.185 5.004 -9.602 1.00 61.94 185 GLY A CA 1
ATOM 1429 C C . GLY A 1 185 ? 14.369 3.765 -10.491 1.00 61.94 185 GLY A C 1
ATOM 1430 O O . GLY A 1 185 ? 13.528 3.478 -11.334 1.00 61.94 185 GLY A O 1
ATOM 1431 N N . THR A 1 186 ? 15.512 3.086 -10.335 1.00 60.31 186 THR A N 1
ATOM 1432 C CA . THR A 1 186 ? 15.985 1.959 -11.163 1.00 60.31 186 THR A CA 1
ATOM 1433 C C . THR A 1 186 ? 15.453 0.584 -10.754 1.00 60.31 186 THR A C 1
ATOM 1435 O O . THR A 1 186 ? 15.791 -0.398 -11.410 1.00 60.31 186 THR A O 1
ATOM 1438 N N . LEU A 1 187 ? 14.703 0.483 -9.655 1.00 71.44 187 LEU A N 1
ATOM 1439 C CA . LEU A 1 187 ? 14.210 -0.799 -9.152 1.00 71.44 187 LEU A CA 1
ATOM 1440 C C . LEU A 1 187 ? 12.958 -1.237 -9.911 1.00 71.44 187 LEU A C 1
ATOM 1442 O O . LEU A 1 187 ? 12.083 -0.426 -10.224 1.00 71.44 187 LEU A O 1
ATOM 1446 N N . GLN A 1 188 ? 12.863 -2.533 -10.190 1.00 85.94 188 GLN A N 1
ATOM 1447 C CA . GLN A 1 188 ? 11.683 -3.119 -10.807 1.00 85.94 188 GLN A CA 1
ATOM 1448 C C . GLN A 1 188 ? 10.610 -3.343 -9.738 1.00 85.94 188 GLN A C 1
ATOM 1450 O O . GLN A 1 188 ? 10.794 -4.149 -8.828 1.00 85.94 188 GLN A O 1
ATOM 1455 N N . THR A 1 189 ? 9.482 -2.639 -9.856 1.00 89.75 189 THR A N 1
ATOM 1456 C CA . THR A 1 189 ? 8.332 -2.839 -8.966 1.00 89.75 189 THR A CA 1
ATOM 1457 C C . THR A 1 189 ? 7.361 -3.852 -9.565 1.00 89.75 189 THR A C 1
ATOM 1459 O O . THR A 1 189 ? 6.799 -3.622 -10.637 1.00 89.75 189 THR A O 1
ATOM 1462 N N . HIS A 1 190 ? 7.121 -4.949 -8.854 1.00 92.38 190 HIS A N 1
ATOM 1463 C CA . HIS A 1 190 ? 6.046 -5.892 -9.133 1.00 92.38 190 HIS A CA 1
ATOM 1464 C C . HIS A 1 190 ? 4.843 -5.576 -8.257 1.00 92.38 190 HIS A C 1
ATOM 1466 O O . HIS A 1 190 ? 4.962 -5.403 -7.043 1.00 92.38 190 HIS A O 1
ATOM 1472 N N . PHE A 1 191 ? 3.675 -5.519 -8.882 1.00 94.44 191 PHE A N 1
ATOM 1473 C CA . PHE A 1 191 ? 2.428 -5.238 -8.194 1.00 94.44 191 PHE A CA 1
ATOM 1474 C C . PHE A 1 191 ? 1.636 -6.520 -8.004 1.00 94.44 191 PHE A C 1
ATOM 1476 O O . PHE A 1 191 ? 1.528 -7.346 -8.911 1.00 94.44 191 PHE A O 1
ATOM 1483 N N . PHE A 1 192 ? 1.047 -6.653 -6.828 1.00 96.44 192 PHE A N 1
ATOM 1484 C CA . PHE A 1 192 ? 0.171 -7.752 -6.476 1.00 96.44 192 PHE A CA 1
ATOM 1485 C C . PHE A 1 192 ? -1.088 -7.191 -5.832 1.00 96.44 192 PHE A C 1
ATOM 1487 O O . PHE A 1 192 ? -1.042 -6.181 -5.133 1.00 96.44 192 PHE A O 1
ATOM 1494 N N . THR A 1 193 ? -2.214 -7.857 -6.043 1.00 96.00 193 THR A N 1
ATOM 1495 C CA . THR A 1 193 ? -3.474 -7.537 -5.370 1.00 96.00 193 THR A CA 1
ATOM 1496 C C . THR A 1 193 ? -3.884 -8.692 -4.482 1.00 96.00 193 THR A C 1
ATOM 1498 O O . THR A 1 193 ? -3.718 -9.861 -4.835 1.00 96.00 193 THR A O 1
ATOM 1501 N N . ILE A 1 194 ? -4.407 -8.358 -3.310 1.00 93.81 194 ILE A N 1
ATOM 1502 C CA . ILE A 1 194 ? -4.934 -9.327 -2.359 1.00 93.81 194 ILE A CA 1
ATOM 1503 C C . ILE A 1 194 ? -6.443 -9.136 -2.330 1.00 93.81 194 ILE A C 1
ATOM 1505 O O . ILE A 1 194 ? -6.938 -8.090 -1.908 1.00 93.81 194 ILE A O 1
ATOM 1509 N N . THR A 1 195 ? -7.156 -10.153 -2.800 1.00 82.19 195 THR A N 1
ATOM 1510 C CA . THR A 1 195 ? -8.608 -10.268 -2.661 1.00 82.19 195 THR A CA 1
ATOM 1511 C C . THR A 1 195 ? -8.870 -11.343 -1.615 1.00 82.19 195 THR A C 1
ATOM 1513 O O . THR A 1 195 ? -8.300 -12.431 -1.697 1.00 82.19 195 THR A O 1
ATOM 1516 N N . VAL A 1 196 ? -9.642 -11.003 -0.585 1.00 63.97 196 VAL A N 1
ATOM 1517 C CA . VAL A 1 196 ? -10.021 -11.911 0.509 1.00 63.97 196 VAL A CA 1
ATOM 1518 C C . VAL A 1 196 ? -11.533 -11.971 0.574 1.00 63.97 196 VAL A C 1
ATOM 1520 O O . VAL A 1 196 ? -12.147 -10.893 0.408 1.00 63.97 196 VAL A O 1
#

Radius of gyration: 29.94 Å; chains: 1; bounding box: 61×76×73 Å

Sequence (196 aa):
MLCWHGIPARHSVRHSDLVLYAYFRVLSWHSIPIRHAVRHSELFGEFYSAVAIMQAICVFIAVIAACHAGTTTHRPHVTHTTHAHVTHTTHAHVTHTTLEPGETDTLSFQFLPTTLHLLVKTHPDKTTYNCYIAALSDSEHAQIHTDAGMTAVELRVLAALGSATAVTDASTLDKRDVNACGHMGTLQTHFFTITV